Protein AF-A0A2I0U0N2-F1 (afdb_monomer)

Solvent-accessible surface area (backbone atoms only — not comparable to full-atom values): 15996 Å² total; per-residue (Å²): 125,74,79,79,78,62,56,61,37,61,64,42,66,59,50,50,52,51,39,48,57,58,7,48,55,58,53,52,49,52,54,53,50,51,53,49,54,51,50,48,52,56,53,62,72,67,58,79,75,48,74,48,34,54,51,34,50,45,42,54,70,46,46,43,45,80,74,71,40,73,86,62,28,22,18,49,51,42,36,38,31,36,41,28,33,57,38,11,58,58,25,63,42,22,70,49,47,36,48,39,52,50,48,50,48,52,50,60,64,64,48,42,66,70,31,17,51,67,53,45,61,73,47,41,63,59,51,52,54,50,22,53,51,38,31,62,72,41,39,69,61,48,52,53,54,46,33,73,76,73,44,77,84,80,82,69,92,64,93,61,82,76,81,76,76,61,88,84,72,73,85,72,64,80,77,71,77,72,85,64,94,64,87,44,72,68,54,54,53,52,52,51,45,58,57,53,56,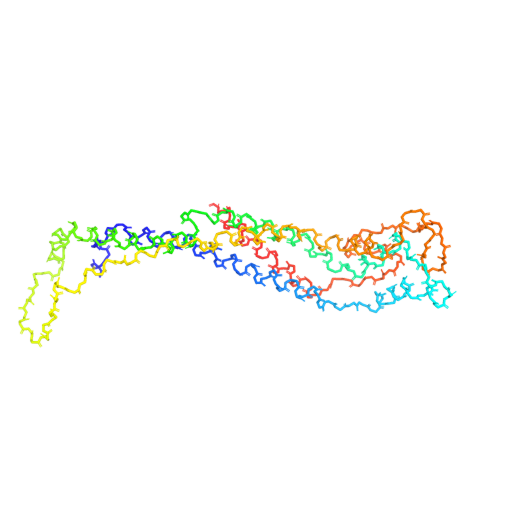76,53,40,56,43,54,67,39,46,42,58,51,47,27,73,75,70,53,26,39,62,90,87,44,71,12,29,59,72,86,52,79,33,75,68,60,83,70,82,65,51,59,71,19,56,82,37,29,79,73,39,91,62,20,78,67,79,78,79,50,68,70,57,52,50,50,46,51,52,40,51,52,50,39,51,57,48,48,47,70,78,56,67,133

Sequence (281 aa):
MARRDIKPFGNVPKKAIGQMGRSLLPSRTFLQALNLGIEVINTTDHLHFSKDCSRALLRMQYCPHCQGLTLSKPCMGYCLNVIRGCLANMAEVDLHWRGYIQSMEELSSAMSGTYDIEHVLLNFHALVNEALLQARINGPELSQQVNKVCGPPVRKPTQSPGCSFDQNKDNQGLKIFSRDSEETLTSRRKEFISHLRLYRAFYGGLADQLCGNELAAADGLPCWNGEDVVRSYTHRVVGSGIKAQSANPEVKVKGTDPVISQIIDKLKHVIQRLGVMLFPP

pLDDT: mean 87.87, std 14.46, range [40.44, 98.31]

Nearest PDB structures (foldseek):
  4bwe-assembly2_B  TM=8.991E-01  e=4.875E-13  Homo sapiens
  4ad7-assembly2_B  TM=8.638E-01  e=1.166E-12  Homo sapiens
  4acr-assembly2_B  TM=8.523E-01  e=2.430E-12  Homo sapiens
  4ywt-assembly4_D  TM=8.780E-01  e=6.370E-12  Homo sapiens
  4ad7-assembly4_D  TM=8.541E-01  e=5.302E-12  Homo sapiens

Secondary structure (DSSP, 8-state):
-GGGT--TTTTHHHHHHHHHHHHHHHHHHHHHHHHHHHHHHHHHHTPPPPHHHHHHHHHHHTHHHHTT-TTPPBPHHHHHHHHHHHTHHHHTHHHHHHHHHHHHHHHHHHS-GGG-HHHHHHTHHHHHHHHHHHHHHHHHHHHHHHHHHH-S-------PPP----TTS-----------S---HHHHHHHHHHHHHHTTTHHHHHHHHHIIIIISPPTTS-EE-SSSEESS--SPPP-SSHHHHTT-SS----S--HHHHHHHHHHHHHHHHHHHHHS--

Structure (mmCIF, N/CA/C/O backbone):
data_AF-A0A2I0U0N2-F1
#
_entry.id   AF-A0A2I0U0N2-F1
#
loop_
_atom_site.group_PDB
_atom_site.id
_atom_site.type_symbol
_atom_site.label_atom_id
_atom_site.label_alt_id
_atom_site.label_comp_id
_atom_site.label_asym_id
_atom_site.label_entity_id
_atom_site.label_seq_id
_atom_site.pdbx_PDB_ins_code
_atom_site.Cartn_x
_atom_site.Cartn_y
_atom_site.Cartn_z
_atom_site.occupancy
_atom_site.B_iso_or_equiv
_atom_site.auth_seq_id
_atom_site.auth_comp_id
_atom_site.auth_asym_id
_atom_site.auth_atom_id
_atom_site.pdbx_PDB_model_num
ATOM 1 N N . MET A 1 1 ? -40.495 -10.742 32.396 1.00 44.47 1 MET A N 1
ATOM 2 C CA . MET A 1 1 ? -40.555 -9.284 32.130 1.00 44.47 1 MET A CA 1
ATOM 3 C C . MET A 1 1 ? -39.931 -8.425 33.242 1.00 44.47 1 MET A C 1
ATOM 5 O O . MET A 1 1 ? -39.260 -7.469 32.895 1.00 44.47 1 MET A O 1
ATOM 9 N N . ALA A 1 2 ? -40.005 -8.801 34.528 1.00 51.69 2 ALA A N 1
ATOM 10 C CA . ALA A 1 2 ? -39.485 -8.030 35.679 1.00 51.69 2 ALA A CA 1
ATOM 11 C C . ALA A 1 2 ? -37.989 -7.618 35.679 1.00 51.69 2 ALA A C 1
ATOM 13 O O . ALA A 1 2 ? -37.612 -6.636 36.310 1.00 51.69 2 ALA A O 1
ATOM 14 N N . ARG A 1 3 ? -37.109 -8.350 34.979 1.00 54.12 3 ARG A N 1
ATOM 15 C CA . ARG A 1 3 ? -35.648 -8.122 35.015 1.00 54.12 3 ARG A CA 1
ATOM 16 C C . ARG A 1 3 ? -35.199 -6.809 34.349 1.00 54.12 3 ARG A C 1
ATOM 18 O O . ARG A 1 3 ? -34.039 -6.447 34.488 1.00 54.12 3 ARG A O 1
ATOM 25 N N . ARG A 1 4 ? -36.074 -6.138 33.584 1.00 58.09 4 ARG A N 1
ATOM 26 C CA . ARG A 1 4 ? -35.742 -4.895 32.862 1.00 58.09 4 ARG A CA 1
ATOM 27 C C . ARG A 1 4 ? -35.894 -3.627 33.712 1.00 58.09 4 ARG A C 1
ATOM 29 O O . ARG A 1 4 ? -35.211 -2.650 33.408 1.00 58.09 4 ARG A O 1
ATOM 36 N N . ASP A 1 5 ? -36.707 -3.658 34.767 1.00 71.50 5 ASP A N 1
ATOM 37 C CA . ASP A 1 5 ? -37.027 -2.454 35.551 1.00 71.50 5 ASP A CA 1
ATOM 38 C C . ASP A 1 5 ? -36.158 -2.302 36.804 1.00 71.50 5 ASP A C 1
ATOM 40 O O . ASP A 1 5 ? -35.853 -1.185 37.218 1.00 71.50 5 ASP A O 1
ATOM 44 N N . ILE A 1 6 ? -35.675 -3.413 37.364 1.00 82.06 6 ILE A N 1
ATOM 45 C CA . ILE A 1 6 ? -34.767 -3.400 38.513 1.00 82.06 6 ILE A CA 1
ATOM 46 C C . ILE A 1 6 ? -33.333 -3.219 38.004 1.00 82.06 6 ILE A C 1
ATOM 48 O O . ILE A 1 6 ? -32.854 -4.009 37.187 1.00 82.06 6 ILE A O 1
ATOM 52 N N . LYS A 1 7 ? -32.628 -2.194 38.500 1.00 86.75 7 LYS A N 1
ATOM 53 C CA . LYS A 1 7 ? -31.240 -1.871 38.118 1.00 86.75 7 LYS A CA 1
ATOM 54 C C . LYS A 1 7 ? -30.293 -1.994 39.318 1.00 86.75 7 LYS A C 1
ATOM 56 O O . LYS A 1 7 ? -29.898 -0.971 39.876 1.00 86.75 7 LYS A O 1
ATOM 61 N N . PRO A 1 8 ? -29.877 -3.218 39.701 1.00 88.62 8 PRO A N 1
ATOM 62 C CA . PRO A 1 8 ? -29.060 -3.428 40.896 1.00 88.62 8 PRO A CA 1
ATOM 63 C C . PRO A 1 8 ? -27.744 -2.651 40.875 1.00 88.62 8 PRO A C 1
ATOM 65 O O . PRO A 1 8 ? -27.322 -2.096 41.877 1.00 88.62 8 PRO A O 1
ATOM 68 N N . PHE A 1 9 ? -27.131 -2.561 39.698 1.00 92.50 9 PHE A N 1
ATOM 69 C CA . PHE A 1 9 ? -25.836 -1.916 39.481 1.00 92.50 9 PHE A CA 1
ATOM 70 C C . PHE A 1 9 ? -25.969 -0.497 38.903 1.00 92.50 9 PHE A C 1
ATOM 72 O O . PHE A 1 9 ? -25.036 0.024 38.290 1.00 92.50 9 PHE A O 1
ATOM 79 N N . GLY A 1 10 ? -27.159 0.106 39.002 1.00 89.50 10 GLY A N 1
ATOM 80 C CA . GLY A 1 10 ? -27.447 1.415 38.422 1.00 89.50 10 GLY A CA 1
ATOM 81 C C . GLY A 1 10 ? -27.171 1.471 36.912 1.00 89.50 10 GLY A C 1
ATOM 82 O O . GLY A 1 10 ? -27.572 0.589 36.147 1.00 89.50 10 GLY A O 1
ATOM 83 N N . ASN A 1 11 ? -26.476 2.524 36.473 1.00 90.94 11 ASN A N 1
ATOM 84 C CA . ASN A 1 11 ? -26.122 2.747 35.064 1.00 90.94 11 ASN A CA 1
ATOM 85 C C . ASN A 1 11 ? -24.774 2.126 34.654 1.00 90.94 11 ASN A C 1
ATOM 87 O O . ASN A 1 11 ? -24.388 2.227 33.486 1.00 90.94 11 ASN A O 1
ATOM 91 N N . VAL A 1 12 ? -24.066 1.468 35.575 1.00 92.62 12 VAL A N 1
ATOM 92 C CA . VAL A 1 12 ? -22.713 0.948 35.331 1.00 92.62 12 VAL A CA 1
ATOM 93 C C . VAL A 1 12 ? -22.665 -0.070 34.185 1.00 92.62 12 VAL A C 1
ATOM 95 O O . VAL A 1 12 ? -21.826 0.106 33.300 1.00 92.62 12 VAL A O 1
ATOM 98 N N . PRO A 1 13 ? -23.591 -1.051 34.075 1.00 91.94 13 PRO A N 1
ATOM 99 C CA . PRO A 1 13 ? -23.591 -1.980 32.943 1.00 91.94 13 PRO A CA 1
ATOM 100 C C . PRO A 1 13 ? -23.750 -1.274 31.589 1.00 91.94 13 PRO A C 1
ATOM 102 O O . PRO A 1 13 ? -23.099 -1.646 30.616 1.00 91.94 13 PRO A O 1
ATOM 105 N N . LYS A 1 14 ? -24.567 -0.211 31.522 1.00 92.00 14 LYS A N 1
ATOM 106 C CA . LYS A 1 14 ? -24.734 0.585 30.295 1.00 92.00 14 LYS A CA 1
ATOM 107 C C . LYS A 1 14 ? -23.452 1.334 29.933 1.00 92.00 14 LYS A C 1
ATOM 109 O O . LYS A 1 14 ? -23.087 1.371 28.761 1.00 92.00 14 LYS A O 1
ATOM 114 N N . LYS A 1 15 ? -22.761 1.905 30.927 1.00 90.94 15 LYS A N 1
ATOM 115 C CA . LYS A 1 15 ? -21.469 2.580 30.733 1.00 90.94 15 LYS A CA 1
ATOM 116 C C . LYS A 1 15 ? -20.403 1.600 30.240 1.00 90.94 15 LYS A C 1
ATOM 118 O O . LYS A 1 15 ? -19.719 1.915 29.272 1.00 90.94 15 LYS A O 1
ATOM 123 N N . ALA A 1 16 ? -20.325 0.411 30.840 1.00 91.00 16 ALA A N 1
ATOM 124 C CA . ALA A 1 16 ? -19.388 -0.639 30.446 1.00 91.00 16 ALA A CA 1
ATOM 125 C C . ALA A 1 16 ? -19.613 -1.091 28.996 1.00 91.00 16 ALA A C 1
ATOM 127 O O . ALA A 1 16 ? -18.684 -1.057 28.192 1.00 91.00 16 ALA A O 1
ATOM 128 N N . ILE A 1 17 ? -20.858 -1.420 28.630 1.00 90.81 17 ILE A N 1
ATOM 129 C CA . ILE A 1 17 ? -21.217 -1.794 27.252 1.00 90.81 17 ILE A CA 1
ATOM 130 C C . ILE A 1 17 ? -20.903 -0.651 26.276 1.00 90.81 17 ILE A C 1
ATOM 132 O O . ILE A 1 17 ? -20.371 -0.897 25.197 1.00 90.81 17 ILE A O 1
ATOM 136 N N . GLY A 1 18 ? -21.193 0.598 26.653 1.00 90.31 18 GLY A N 1
ATOM 137 C CA . GLY A 1 18 ? -20.914 1.770 25.825 1.00 90.31 18 GLY A CA 1
ATOM 138 C C . GLY A 1 18 ? -19.420 1.996 25.582 1.00 90.31 18 GLY A C 1
ATOM 139 O O . GLY A 1 18 ? -19.018 2.183 24.439 1.00 90.31 18 GLY A O 1
ATOM 140 N N . GLN A 1 19 ? -18.596 1.956 26.632 1.00 89.38 19 GLN A N 1
ATOM 141 C CA . GLN A 1 19 ? -17.144 2.138 26.519 1.00 89.38 19 GLN A CA 1
ATOM 142 C C . GLN A 1 19 ? -16.498 0.994 25.730 1.00 89.38 19 GLN A C 1
ATOM 144 O O . GLN A 1 19 ? -15.746 1.240 24.793 1.00 89.38 19 GLN A O 1
ATOM 149 N N . MET A 1 20 ? -16.856 -0.250 26.049 1.00 88.94 20 MET A N 1
ATOM 150 C C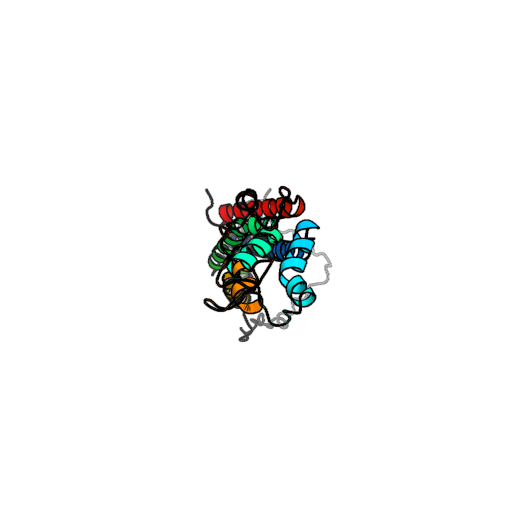A . MET A 1 20 ? -16.293 -1.433 25.402 1.00 88.94 20 MET A CA 1
ATOM 151 C C . MET A 1 20 ? -16.742 -1.562 23.941 1.00 88.94 20 MET A C 1
ATOM 153 O O . MET A 1 20 ? -15.935 -1.865 23.070 1.00 88.94 20 MET A O 1
ATOM 157 N N . GLY A 1 21 ? -18.008 -1.261 23.636 1.00 88.50 21 GLY A N 1
ATOM 158 C CA . GLY A 1 21 ? -18.511 -1.257 22.260 1.00 88.50 21 GLY A CA 1
ATOM 159 C C . GLY A 1 21 ? -17.823 -0.207 21.382 1.00 88.50 21 GLY A C 1
ATOM 160 O O . GLY A 1 21 ? -17.501 -0.490 20.228 1.00 88.50 21 GLY A O 1
ATOM 161 N N . ARG A 1 22 ? -17.548 0.981 21.939 1.00 88.38 22 ARG A N 1
ATOM 162 C CA . ARG A 1 22 ? -16.869 2.071 21.223 1.00 88.38 22 ARG A CA 1
ATOM 163 C C . ARG A 1 22 ? -15.374 1.825 21.014 1.00 88.38 22 ARG A C 1
ATOM 165 O O . ARG A 1 22 ? -14.846 2.335 20.035 1.00 88.38 22 ARG A O 1
ATOM 172 N N . SER A 1 23 ? -14.704 1.054 21.873 1.00 91.44 23 SER A N 1
ATOM 173 C CA . SER A 1 23 ? -13.272 0.746 21.723 1.00 91.44 23 SER A CA 1
ATOM 174 C C . SER A 1 23 ? -12.996 -0.533 20.920 1.00 91.44 23 SER A C 1
ATOM 176 O O . SER A 1 23 ? -12.042 -0.588 20.139 1.00 91.44 23 SER A O 1
ATOM 178 N N . LEU A 1 24 ? -13.841 -1.564 21.050 1.00 91.12 24 LEU A N 1
ATOM 179 C CA . LEU A 1 24 ? -13.635 -2.857 20.386 1.00 91.12 24 LEU A CA 1
ATOM 180 C C . LEU A 1 24 ? -13.768 -2.784 18.864 1.00 91.12 24 LEU A C 1
ATOM 182 O O . LEU A 1 24 ? -12.989 -3.422 18.155 1.00 91.12 24 LEU A O 1
ATOM 186 N N . LEU A 1 25 ? -14.753 -2.044 18.348 1.00 90.12 25 LEU A N 1
ATOM 187 C CA . LEU A 1 25 ? -15.012 -1.999 16.908 1.00 90.12 25 LEU A CA 1
ATOM 188 C C . LEU A 1 25 ? -13.863 -1.327 16.122 1.00 90.12 25 LEU A C 1
ATOM 190 O O . LEU A 1 25 ? -13.382 -1.955 15.171 1.00 90.12 25 LEU A O 1
ATOM 194 N N . PRO A 1 26 ? -13.364 -0.135 16.516 1.00 91.25 26 PRO A N 1
ATOM 195 C CA . PRO A 1 26 ? -12.148 0.449 15.946 1.00 91.25 26 PRO A CA 1
ATOM 196 C C . PRO A 1 26 ? -10.945 -0.488 16.044 1.00 91.25 26 PRO A C 1
ATOM 198 O O . PRO A 1 26 ? -10.286 -0.736 15.040 1.00 91.25 26 PRO A O 1
ATOM 201 N N . SER A 1 27 ? -10.719 -1.099 17.212 1.00 92.81 27 SER A N 1
ATOM 202 C CA . SER A 1 27 ? -9.575 -1.995 17.436 1.00 92.81 27 SER A CA 1
ATOM 203 C C . SER A 1 27 ? -9.603 -3.223 16.527 1.00 92.81 27 SER A C 1
ATOM 205 O O . SER A 1 27 ? -8.604 -3.563 15.895 1.00 92.81 27 SER A O 1
ATOM 207 N N . ARG A 1 28 ? -10.767 -3.874 16.396 1.00 93.12 28 ARG A N 1
ATOM 208 C CA . ARG A 1 28 ? -10.951 -5.003 15.474 1.00 93.12 28 ARG A CA 1
ATOM 209 C C . ARG A 1 28 ? -10.716 -4.578 14.028 1.00 93.12 28 ARG A C 1
ATOM 211 O O . ARG A 1 28 ? -10.091 -5.316 13.272 1.00 93.12 28 ARG A O 1
ATOM 218 N N . THR A 1 29 ? -11.237 -3.420 13.639 1.00 93.38 29 THR A N 1
ATOM 219 C CA . THR A 1 29 ? -11.125 -2.924 12.262 1.00 93.38 29 THR A CA 1
ATOM 220 C C . THR A 1 29 ? -9.686 -2.549 11.930 1.00 93.38 29 THR A C 1
ATOM 222 O O . THR A 1 29 ? -9.216 -2.899 10.854 1.00 93.38 29 THR A O 1
ATOM 225 N N . PHE A 1 30 ? -8.960 -1.951 12.876 1.00 94.69 30 PHE A N 1
ATOM 226 C CA . PHE A 1 30 ? -7.532 -1.672 12.762 1.00 94.69 30 PHE A CA 1
ATOM 227 C C . PHE A 1 30 ? -6.724 -2.952 12.505 1.00 94.69 30 PHE A C 1
ATOM 229 O O . PHE A 1 30 ? -5.961 -3.013 11.547 1.00 94.69 30 PHE A O 1
ATOM 236 N N . LEU A 1 31 ? -6.947 -4.016 13.287 1.00 95.06 31 LEU A N 1
ATOM 237 C CA . LEU A 1 31 ? -6.270 -5.305 13.079 1.00 95.06 31 LEU A CA 1
ATOM 238 C C . LEU A 1 31 ? -6.627 -5.951 11.731 1.00 95.06 31 LEU A C 1
ATOM 240 O O . LEU A 1 31 ? -5.762 -6.497 11.051 1.00 95.06 31 LEU A O 1
ATOM 244 N N . GLN A 1 32 ? -7.897 -5.884 11.320 1.00 95.81 32 GLN A N 1
ATOM 245 C CA . GLN A 1 32 ? -8.325 -6.380 10.006 1.00 95.81 32 GLN A CA 1
ATOM 246 C C . GLN A 1 32 ? -7.655 -5.612 8.862 1.00 95.81 32 GLN A C 1
ATOM 248 O O . GLN A 1 32 ? -7.238 -6.218 7.878 1.00 95.81 32 GLN A O 1
ATOM 253 N N . ALA A 1 33 ? -7.534 -4.294 9.006 1.00 96.94 33 ALA A N 1
ATOM 254 C CA . ALA A 1 33 ? -6.864 -3.436 8.046 1.00 96.94 33 ALA A CA 1
ATOM 255 C C . ALA A 1 33 ? -5.356 -3.743 7.980 1.00 96.94 33 ALA A C 1
ATOM 257 O O . ALA A 1 33 ? -4.836 -3.893 6.879 1.00 96.94 33 ALA A O 1
ATOM 258 N N . LEU A 1 34 ? -4.684 -3.976 9.117 1.00 96.69 34 LEU A N 1
ATOM 259 C CA . LEU A 1 34 ? -3.285 -4.431 9.140 1.00 96.69 34 LEU A CA 1
ATOM 260 C C . LEU A 1 34 ? -3.073 -5.742 8.377 1.00 96.69 34 LEU A C 1
ATOM 262 O O . LEU A 1 34 ? -2.140 -5.840 7.583 1.00 96.69 34 LEU A O 1
ATOM 266 N N . ASN A 1 35 ? -3.951 -6.729 8.577 1.00 97.38 35 ASN A N 1
ATOM 267 C CA . ASN A 1 35 ? -3.876 -7.997 7.847 1.00 97.38 35 ASN A CA 1
ATOM 268 C C . ASN A 1 35 ? -4.037 -7.802 6.335 1.00 97.38 35 ASN A C 1
ATOM 270 O O . ASN A 1 35 ? -3.351 -8.467 5.561 1.00 97.38 35 ASN A O 1
ATOM 274 N N . LEU A 1 36 ? -4.892 -6.866 5.905 1.00 97.56 36 LEU A N 1
ATOM 275 C CA . LEU A 1 36 ? -4.970 -6.494 4.493 1.00 97.56 36 LEU A CA 1
ATOM 276 C C . LEU A 1 36 ? -3.663 -5.849 4.011 1.00 97.56 36 LEU A C 1
ATOM 278 O O . LEU A 1 36 ? -3.224 -6.148 2.908 1.00 97.56 36 LEU A O 1
ATOM 282 N N . GLY A 1 37 ? -3.017 -5.009 4.822 1.00 97.19 37 GLY A N 1
ATOM 283 C CA . GLY A 1 37 ? -1.703 -4.451 4.493 1.00 97.19 37 GLY A CA 1
ATOM 284 C C . GLY A 1 37 ? -0.658 -5.534 4.197 1.00 97.19 37 GLY A C 1
ATOM 285 O O . GLY A 1 37 ? 0.059 -5.432 3.204 1.00 97.19 37 GLY A O 1
ATOM 286 N N . ILE A 1 38 ? -0.634 -6.601 5.002 1.00 96.94 38 ILE A N 1
ATOM 287 C CA . ILE A 1 38 ? 0.220 -7.779 4.774 1.00 96.94 38 ILE A CA 1
ATOM 288 C C . ILE A 1 38 ? -0.152 -8.471 3.459 1.00 96.94 38 ILE A C 1
ATOM 290 O O . ILE A 1 38 ? 0.727 -8.804 2.667 1.00 96.94 38 ILE A O 1
ATOM 294 N N . GLU A 1 39 ? -1.449 -8.670 3.206 1.00 96.56 39 GLU A N 1
ATOM 295 C CA . GLU A 1 39 ? -1.924 -9.288 1.967 1.00 96.56 39 GLU A CA 1
ATOM 296 C C . GLU A 1 39 ? -1.485 -8.491 0.730 1.00 96.56 39 GLU A C 1
ATOM 298 O O . GLU A 1 39 ? -0.993 -9.085 -0.228 1.00 96.56 39 GLU A O 1
ATOM 303 N N . VAL A 1 40 ? -1.615 -7.160 0.757 1.00 96.88 40 VAL A N 1
ATOM 304 C CA . VAL A 1 40 ? -1.183 -6.283 -0.340 1.00 96.88 40 VAL A CA 1
ATOM 305 C C . VAL A 1 40 ? 0.308 -6.456 -0.599 1.00 96.88 40 VAL A C 1
ATOM 307 O O . VAL A 1 40 ? 0.671 -6.752 -1.733 1.00 96.88 40 VAL A O 1
ATOM 310 N N . ILE A 1 41 ? 1.146 -6.347 0.439 1.00 96.00 41 ILE A N 1
ATOM 311 C CA . ILE A 1 41 ? 2.606 -6.475 0.312 1.00 96.00 41 ILE A CA 1
ATOM 312 C C . ILE A 1 41 ? 2.973 -7.841 -0.272 1.00 96.00 41 ILE A C 1
ATOM 314 O O . ILE A 1 41 ? 3.638 -7.898 -1.305 1.00 96.00 41 ILE A O 1
ATOM 318 N N . ASN A 1 42 ? 2.474 -8.930 0.320 1.00 95.44 42 ASN A N 1
ATOM 319 C CA . ASN A 1 42 ? 2.769 -10.289 -0.140 1.00 95.44 42 ASN A CA 1
ATOM 320 C C . ASN A 1 42 ? 2.322 -10.512 -1.586 1.00 95.44 42 ASN A C 1
ATOM 322 O O . ASN A 1 42 ? 3.043 -11.124 -2.371 1.00 95.44 42 ASN A O 1
ATOM 326 N N . THR A 1 43 ? 1.150 -9.996 -1.954 1.00 94.06 43 THR A N 1
ATOM 327 C CA . THR A 1 43 ? 0.634 -10.125 -3.318 1.00 94.06 43 THR A CA 1
ATOM 328 C C . THR A 1 43 ? 1.502 -9.360 -4.309 1.00 94.06 43 THR A C 1
ATOM 330 O O . THR A 1 43 ? 1.823 -9.891 -5.369 1.00 94.06 43 THR A O 1
ATOM 333 N N . THR A 1 44 ? 1.904 -8.130 -3.970 1.00 93.75 44 THR A N 1
ATOM 334 C CA . THR A 1 44 ? 2.757 -7.307 -4.836 1.00 93.75 44 THR A CA 1
ATOM 335 C C . THR A 1 44 ? 4.182 -7.847 -4.959 1.00 93.75 44 THR A C 1
ATOM 337 O O . THR A 1 44 ? 4.771 -7.734 -6.029 1.00 93.75 44 THR A O 1
ATOM 340 N N . ASP A 1 45 ? 4.708 -8.469 -3.905 1.00 92.50 45 ASP A N 1
ATOM 341 C CA . ASP A 1 45 ? 6.042 -9.080 -3.872 1.00 92.50 45 ASP A CA 1
ATOM 342 C C . ASP A 1 45 ? 6.138 -10.315 -4.788 1.00 92.50 45 ASP A C 1
ATOM 344 O O . ASP A 1 45 ? 7.151 -10.548 -5.440 1.00 92.50 45 ASP A O 1
ATOM 348 N N . HIS A 1 46 ? 5.037 -11.061 -4.931 1.00 88.94 46 HIS A N 1
ATOM 349 C CA . HIS A 1 46 ? 4.968 -12.276 -5.754 1.00 88.94 46 HIS A CA 1
ATOM 350 C C . HIS A 1 46 ? 4.390 -12.029 -7.162 1.00 88.94 46 HIS A C 1
ATOM 352 O O . HIS A 1 46 ? 3.935 -12.963 -7.837 1.00 88.94 46 HIS A O 1
ATOM 358 N N . LEU A 1 47 ? 4.382 -10.776 -7.631 1.00 85.38 47 LEU A N 1
ATOM 359 C CA . LEU A 1 47 ? 3.925 -10.465 -8.984 1.00 85.38 47 LEU A CA 1
ATOM 360 C C . LEU A 1 47 ? 4.878 -11.028 -10.034 1.00 85.38 47 LEU A C 1
ATOM 362 O O . LEU A 1 47 ? 6.094 -10.861 -9.983 1.00 85.38 47 LEU A O 1
ATOM 366 N N . HIS A 1 48 ? 4.293 -11.666 -11.042 1.00 86.69 48 HIS A N 1
ATOM 367 C CA . HIS A 1 48 ? 5.054 -12.253 -12.131 1.00 86.69 48 HIS A CA 1
ATOM 368 C C . HIS A 1 48 ? 5.346 -11.196 -13.195 1.00 86.69 48 HIS A C 1
ATOM 370 O O . HIS A 1 48 ? 4.437 -10.582 -13.758 1.00 86.69 48 HIS A O 1
ATOM 376 N N . PHE A 1 49 ? 6.624 -11.016 -13.520 1.00 89.25 49 PHE A N 1
ATOM 377 C CA . PHE A 1 49 ? 7.020 -10.141 -14.615 1.00 89.25 49 PHE A CA 1
ATOM 378 C C . PHE A 1 49 ? 6.637 -10.738 -15.973 1.00 89.25 49 PHE A C 1
ATOM 380 O O . PHE A 1 49 ? 6.761 -11.940 -16.222 1.00 89.25 49 PHE A O 1
ATOM 387 N N . SER A 1 50 ? 6.178 -9.879 -16.884 1.00 92.88 50 SER A N 1
ATOM 388 C CA . SER A 1 50 ? 5.848 -10.288 -18.248 1.00 92.88 50 SER A CA 1
ATOM 389 C C . SER A 1 50 ? 7.112 -10.635 -19.043 1.00 92.88 50 SER A C 1
ATOM 391 O O . SER A 1 50 ? 8.194 -10.116 -18.776 1.00 92.88 50 SER A O 1
ATOM 393 N N . LYS A 1 51 ? 6.970 -11.443 -20.102 1.00 94.81 51 LYS A N 1
ATOM 394 C CA . LYS A 1 51 ? 8.084 -11.746 -21.020 1.00 94.81 51 LYS A CA 1
ATOM 395 C C . LYS A 1 51 ? 8.703 -10.484 -21.633 1.00 94.81 51 LYS A C 1
ATOM 397 O O . LYS A 1 51 ? 9.909 -10.449 -21.865 1.00 94.81 51 LYS A O 1
ATOM 402 N N . ASP A 1 52 ? 7.886 -9.465 -21.903 1.00 96.00 52 ASP A N 1
ATOM 403 C CA . ASP A 1 52 ? 8.354 -8.185 -22.439 1.00 96.00 52 ASP A CA 1
ATOM 404 C C . ASP A 1 52 ? 9.169 -7.411 -21.393 1.00 96.00 52 ASP A C 1
ATOM 406 O O . ASP A 1 52 ? 10.234 -6.897 -21.727 1.00 96.00 52 ASP A O 1
ATOM 410 N N . CYS A 1 53 ? 8.745 -7.423 -20.124 1.00 96.38 53 CYS A N 1
ATOM 411 C CA . CYS A 1 53 ? 9.537 -6.882 -19.021 1.00 96.38 53 CYS A CA 1
ATOM 412 C C . CYS A 1 53 ? 10.864 -7.639 -18.851 1.00 96.38 53 CYS A C 1
ATOM 414 O O . CYS A 1 53 ? 11.919 -7.011 -18.820 1.00 96.38 53 CYS A O 1
ATOM 416 N N . SER A 1 54 ? 10.850 -8.979 -18.820 1.00 96.44 54 SER A N 1
ATOM 417 C CA . SER A 1 54 ? 12.080 -9.776 -18.695 1.00 96.44 54 SER A CA 1
ATOM 418 C C . SER A 1 54 ? 13.072 -9.482 -19.822 1.00 96.44 54 SER A C 1
ATOM 420 O O . SER A 1 54 ? 14.268 -9.341 -19.572 1.00 96.44 54 SER A O 1
ATOM 422 N N . ARG A 1 55 ? 12.586 -9.339 -21.064 1.00 97.38 55 ARG A N 1
ATOM 423 C CA . ARG A 1 55 ? 13.424 -8.967 -22.213 1.00 97.38 55 ARG A CA 1
ATOM 424 C C . ARG A 1 55 ? 14.011 -7.563 -22.054 1.00 97.38 55 ARG A C 1
ATOM 426 O O . ARG A 1 55 ? 15.192 -7.375 -22.334 1.00 97.38 55 ARG A O 1
ATOM 433 N N . ALA A 1 56 ? 13.208 -6.596 -21.616 1.00 98.06 56 ALA A N 1
ATOM 434 C CA . ALA A 1 56 ? 13.655 -5.220 -21.424 1.00 98.06 56 ALA A CA 1
ATOM 435 C C . ALA A 1 56 ? 14.684 -5.097 -20.290 1.00 98.06 56 ALA A C 1
ATOM 437 O O . ALA A 1 56 ? 15.712 -4.451 -20.474 1.00 98.06 56 ALA A O 1
ATOM 438 N N . LEU A 1 57 ? 14.470 -5.783 -19.162 1.00 97.12 57 LEU A N 1
ATOM 439 C CA . LEU A 1 57 ? 15.431 -5.853 -18.057 1.00 97.12 57 LEU A CA 1
ATOM 440 C C . LEU A 1 57 ? 16.758 -6.475 -18.498 1.00 97.12 57 LEU A C 1
ATOM 442 O O . LEU A 1 57 ? 17.816 -5.916 -18.216 1.00 97.12 57 LEU A O 1
ATOM 446 N N . LEU A 1 58 ? 16.709 -7.585 -19.245 1.00 96.50 58 LEU A N 1
ATOM 447 C CA . LEU A 1 58 ? 17.909 -8.225 -19.788 1.00 96.50 58 LEU A CA 1
ATOM 448 C C . LEU A 1 58 ? 18.673 -7.275 -20.723 1.00 96.50 58 LEU A C 1
ATOM 450 O O . LEU A 1 58 ? 19.893 -7.153 -20.617 1.00 96.50 58 LEU A O 1
ATOM 454 N N . ARG A 1 59 ? 17.958 -6.565 -21.607 1.00 97.75 59 ARG A N 1
ATOM 455 C CA . ARG A 1 59 ? 18.557 -5.580 -22.521 1.00 97.75 59 ARG A CA 1
ATOM 456 C C . ARG A 1 59 ? 19.179 -4.400 -21.780 1.00 97.75 59 ARG A C 1
ATOM 458 O O . ARG A 1 59 ? 20.243 -3.916 -22.161 1.00 97.75 59 ARG A O 1
ATOM 465 N N . MET A 1 60 ? 18.534 -3.954 -20.712 1.00 97.56 60 MET A N 1
ATOM 466 C CA . MET A 1 60 ? 19.006 -2.837 -19.909 1.00 97.56 60 MET A CA 1
ATOM 467 C C . MET A 1 60 ? 20.246 -3.192 -19.084 1.00 97.56 60 MET A C 1
ATOM 469 O O . MET A 1 60 ? 21.175 -2.393 -19.036 1.00 97.56 60 MET A O 1
ATOM 473 N N . GLN A 1 61 ? 20.261 -4.364 -18.441 1.00 95.25 61 GLN A N 1
ATOM 474 C CA . GLN A 1 61 ? 21.316 -4.741 -17.494 1.00 95.25 61 GLN A CA 1
ATOM 475 C C . GLN A 1 61 ? 22.467 -5.519 -18.136 1.00 95.25 61 GLN A C 1
ATOM 477 O O . GLN A 1 61 ? 23.613 -5.301 -17.769 1.00 95.25 61 GLN A O 1
ATOM 482 N N . TYR A 1 62 ? 22.191 -6.420 -19.084 1.00 96.25 62 TYR A N 1
ATOM 483 C CA . TYR A 1 62 ? 23.169 -7.431 -19.506 1.00 96.25 62 TYR A CA 1
ATOM 484 C C . TYR A 1 62 ? 23.639 -7.312 -20.959 1.00 96.25 62 TYR A C 1
ATOM 486 O O . TYR A 1 62 ? 24.760 -7.723 -21.256 1.00 96.25 62 TYR A O 1
ATOM 494 N N . CYS A 1 63 ? 22.869 -6.706 -21.870 1.00 97.12 63 CYS A N 1
ATOM 495 C CA . CYS A 1 63 ? 23.338 -6.502 -23.250 1.00 97.12 63 CYS A CA 1
ATOM 496 C C . CYS A 1 63 ? 24.656 -5.709 -23.390 1.00 97.12 63 CYS A C 1
ATOM 498 O O . CYS A 1 63 ? 25.441 -6.095 -24.259 1.00 97.12 63 CYS A O 1
ATOM 500 N N . PRO A 1 64 ? 24.974 -4.693 -22.555 1.00 96.38 64 PRO A N 1
ATOM 501 C CA . PRO A 1 64 ? 26.284 -4.036 -22.601 1.00 96.38 64 PRO A CA 1
ATOM 502 C C . PRO A 1 64 ? 27.435 -5.025 -22.407 1.00 96.38 64 PRO A C 1
ATOM 504 O O . PRO A 1 64 ? 28.437 -4.979 -23.117 1.00 96.38 64 PRO A O 1
ATOM 507 N N . HIS A 1 65 ? 27.272 -5.985 -21.493 1.00 96.19 65 HIS A N 1
ATOM 508 C CA . HIS A 1 65 ? 28.291 -6.991 -21.205 1.00 96.19 65 HIS A CA 1
ATOM 509 C C . HIS A 1 65 ? 28.564 -7.879 -22.423 1.00 96.19 65 HIS A C 1
ATOM 511 O O . HIS A 1 65 ? 29.718 -8.193 -22.704 1.00 96.19 65 HIS A O 1
ATOM 517 N N . CYS A 1 66 ? 27.525 -8.224 -23.190 1.00 95.94 66 CYS A N 1
ATOM 518 C CA . CYS A 1 66 ? 27.665 -8.978 -24.439 1.00 95.94 66 CYS A CA 1
ATOM 519 C C . CYS A 1 66 ? 28.436 -8.209 -25.526 1.00 95.94 66 CYS A C 1
ATOM 521 O O . CYS A 1 66 ? 28.986 -8.831 -26.429 1.00 95.94 66 CYS A O 1
ATOM 523 N N . GLN A 1 67 ? 28.487 -6.878 -25.436 1.00 95.06 67 GLN A N 1
ATOM 524 C CA . GLN A 1 67 ? 29.251 -6.004 -26.331 1.00 95.06 67 GLN A CA 1
ATOM 525 C C . GLN A 1 67 ? 30.629 -5.613 -25.759 1.00 95.06 67 GLN A C 1
ATOM 527 O O . GLN A 1 67 ? 31.324 -4.783 -26.336 1.00 95.06 67 GLN A O 1
ATOM 532 N N . GLY A 1 68 ? 31.041 -6.188 -24.622 1.00 95.62 68 GLY A N 1
ATOM 533 C CA . GLY A 1 68 ? 32.305 -5.856 -23.952 1.00 95.62 68 GLY A CA 1
ATOM 534 C C . GLY A 1 68 ? 32.259 -4.597 -23.075 1.00 95.62 68 GLY A C 1
ATOM 535 O O . GLY A 1 68 ? 33.282 -4.190 -22.531 1.00 95.62 68 GLY A O 1
ATOM 536 N N . LEU A 1 69 ? 31.082 -3.998 -22.879 1.00 94.75 69 LEU A N 1
ATOM 537 C CA . LEU A 1 69 ? 30.857 -2.775 -22.102 1.00 94.75 69 LEU A CA 1
ATOM 538 C C . LEU A 1 69 ? 30.446 -3.098 -20.653 1.00 94.75 69 LEU A C 1
ATOM 540 O O . LEU A 1 69 ? 29.380 -2.704 -20.186 1.00 94.75 69 LEU A O 1
ATOM 544 N N . THR A 1 70 ? 31.283 -3.838 -19.925 1.00 91.75 70 THR A N 1
ATOM 545 C CA . THR A 1 70 ? 30.930 -4.435 -18.618 1.00 91.75 70 THR A CA 1
ATOM 546 C C . THR A 1 70 ? 30.798 -3.454 -17.449 1.00 91.75 70 THR A C 1
ATOM 548 O O . THR A 1 70 ? 30.262 -3.824 -16.408 1.00 91.75 70 THR A O 1
ATOM 551 N N . LEU A 1 71 ? 31.285 -2.219 -17.599 1.00 90.62 71 LEU A N 1
ATOM 552 C CA . LEU A 1 71 ? 31.198 -1.160 -16.583 1.00 90.62 71 LEU A CA 1
ATOM 553 C C . LEU A 1 71 ? 30.106 -0.124 -16.889 1.00 90.62 71 LEU A C 1
ATOM 555 O O . LEU A 1 71 ? 29.929 0.828 -16.129 1.00 90.62 71 LEU A O 1
ATOM 559 N N . SER A 1 72 ? 29.400 -0.271 -18.013 1.00 93.31 72 SER A N 1
ATOM 560 C CA . SER A 1 72 ? 28.393 0.699 -18.432 1.00 93.31 72 SER A CA 1
ATOM 561 C C . SER A 1 72 ? 27.099 0.510 -17.649 1.00 93.31 72 SER A C 1
ATOM 563 O O . SER A 1 72 ? 26.533 -0.581 -17.621 1.00 93.31 72 SER A O 1
ATOM 565 N N . LYS A 1 73 ? 26.608 1.589 -17.034 1.00 96.19 73 LYS A N 1
ATOM 566 C CA . LYS A 1 73 ? 25.290 1.625 -16.392 1.00 96.19 73 LYS A CA 1
ATOM 567 C C . LYS A 1 73 ? 24.239 2.211 -17.342 1.00 96.19 73 LYS A C 1
ATOM 569 O O . LYS A 1 73 ? 24.577 3.085 -18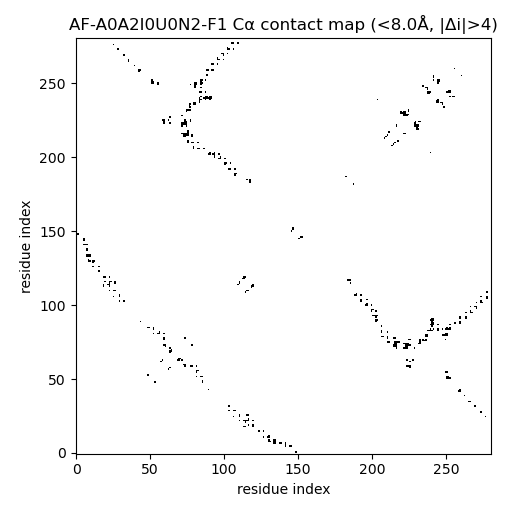.146 1.00 96.19 73 LYS A O 1
ATOM 574 N N . PRO A 1 74 ? 22.963 1.793 -17.252 1.00 97.62 74 PRO A N 1
ATOM 575 C CA . PRO A 1 74 ? 21.889 2.381 -18.039 1.00 97.62 74 PRO A CA 1
ATOM 576 C C . PRO A 1 74 ? 21.703 3.868 -17.732 1.00 97.62 74 PRO A C 1
ATOM 578 O O . PRO A 1 74 ? 21.868 4.322 -16.600 1.00 97.62 74 PRO A O 1
ATOM 581 N N . CYS A 1 75 ? 21.313 4.634 -18.743 1.00 97.62 75 CYS A N 1
ATOM 582 C CA . CYS A 1 75 ? 20.904 6.019 -18.561 1.00 97.62 75 CYS A CA 1
ATOM 583 C C . CYS A 1 75 ? 19.670 6.106 -17.655 1.00 97.62 75 CYS A C 1
ATOM 585 O O . CYS A 1 75 ? 18.784 5.255 -17.737 1.00 97.62 75 CYS A O 1
ATOM 587 N N . MET A 1 76 ? 19.554 7.175 -16.861 1.00 97.38 76 MET A N 1
ATOM 588 C CA . MET A 1 76 ? 18.422 7.374 -15.943 1.00 97.38 76 MET A CA 1
ATOM 589 C C . MET A 1 76 ? 17.064 7.266 -16.649 1.00 97.38 76 MET A C 1
ATOM 591 O O . MET A 1 76 ? 16.210 6.482 -16.244 1.00 97.38 76 MET A O 1
ATOM 595 N N . GLY A 1 77 ? 16.875 7.993 -17.756 1.00 97.06 77 GLY A N 1
ATOM 596 C CA . GLY A 1 77 ? 15.620 7.953 -18.514 1.00 97.06 77 GLY A CA 1
ATOM 597 C C . GLY A 1 77 ? 15.303 6.577 -19.110 1.00 97.06 77 GLY A C 1
A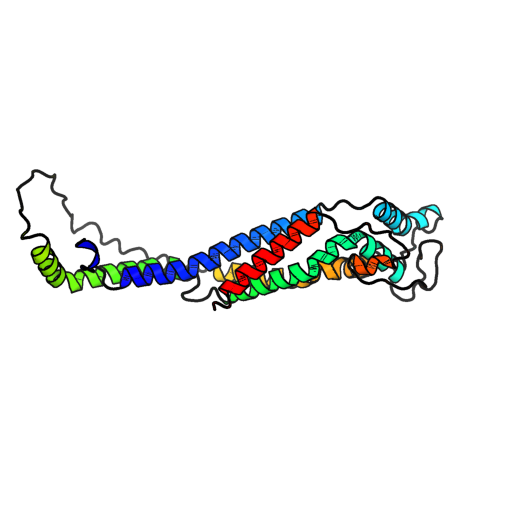TOM 598 O O . GLY A 1 77 ? 14.142 6.170 -19.121 1.00 97.06 77 GLY A O 1
ATOM 599 N N . TYR A 1 78 ? 16.335 5.838 -19.529 1.00 98.06 78 TYR A N 1
ATOM 600 C CA . TYR A 1 78 ? 16.184 4.473 -20.031 1.00 98.06 78 TYR A CA 1
ATOM 601 C C . TYR A 1 78 ? 15.759 3.521 -18.908 1.00 98.06 78 TYR A C 1
ATOM 603 O O . TYR A 1 78 ? 14.767 2.805 -19.046 1.00 98.06 78 TYR A O 1
ATOM 611 N N . CYS A 1 79 ? 16.445 3.593 -17.763 1.00 98.31 79 CYS A N 1
ATOM 612 C CA . CYS A 1 79 ? 16.102 2.826 -16.571 1.00 98.31 79 CYS A CA 1
ATOM 613 C C . CYS A 1 79 ? 14.657 3.075 -16.140 1.00 98.31 79 CYS A C 1
ATOM 615 O O . CYS A 1 79 ? 13.892 2.129 -15.962 1.00 98.31 79 CYS A O 1
ATOM 617 N N . LEU A 1 80 ? 14.250 4.342 -16.045 1.00 98.06 80 LEU A N 1
ATOM 618 C CA . LEU A 1 80 ? 12.894 4.701 -15.642 1.00 98.06 80 LEU A CA 1
ATOM 619 C C . LEU A 1 80 ? 11.842 4.144 -16.604 1.00 98.06 80 LEU A C 1
ATOM 621 O O . LEU A 1 80 ? 10.842 3.602 -16.140 1.00 98.06 80 LEU A O 1
ATOM 625 N N . ASN A 1 81 ? 12.060 4.220 -17.919 1.00 98.25 81 ASN A N 1
ATOM 626 C CA . ASN A 1 81 ? 11.121 3.654 -18.890 1.00 98.25 81 ASN A CA 1
ATOM 627 C C . ASN A 1 81 ? 11.011 2.127 -18.764 1.00 98.25 81 ASN A C 1
ATOM 629 O O . ASN A 1 81 ? 9.899 1.593 -18.787 1.00 98.25 81 ASN A O 1
ATOM 633 N N . VAL A 1 82 ? 12.126 1.420 -18.563 1.00 98.19 82 VAL A N 1
ATOM 634 C CA . VAL A 1 82 ? 12.113 -0.037 -18.362 1.00 98.19 82 VAL A CA 1
ATOM 635 C C . VAL A 1 82 ? 11.412 -0.408 -17.052 1.00 98.19 82 VAL A C 1
ATOM 637 O O . VAL A 1 82 ? 10.455 -1.185 -17.060 1.00 98.19 82 VAL A O 1
ATOM 640 N N . ILE A 1 83 ? 11.834 0.175 -15.928 1.00 97.62 83 ILE A N 1
ATOM 641 C CA . ILE A 1 83 ? 11.321 -0.188 -14.602 1.00 97.62 83 ILE A CA 1
ATOM 642 C C . ILE A 1 83 ? 9.854 0.234 -14.426 1.00 97.62 83 ILE A C 1
ATOM 644 O O . ILE A 1 83 ? 9.056 -0.564 -13.937 1.00 97.62 83 ILE A O 1
ATOM 648 N N . ARG A 1 84 ? 9.439 1.425 -14.888 1.00 97.69 84 ARG A N 1
ATOM 649 C CA . ARG A 1 84 ? 8.017 1.840 -14.845 1.00 97.69 8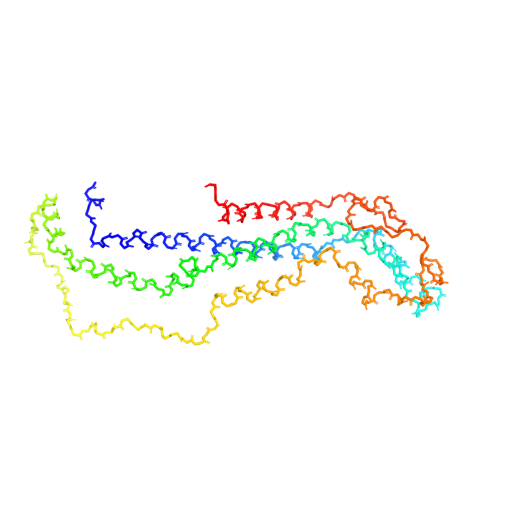4 ARG A CA 1
ATOM 650 C C . ARG A 1 84 ? 7.131 0.980 -15.741 1.00 97.69 84 ARG A C 1
ATOM 652 O O . ARG A 1 84 ? 5.990 0.712 -15.373 1.00 97.69 84 ARG A O 1
ATOM 659 N N . GLY A 1 85 ? 7.652 0.509 -16.874 1.00 96.81 85 GLY A N 1
ATOM 660 C CA . GLY A 1 85 ? 6.964 -0.463 -17.721 1.00 96.81 85 GLY A CA 1
ATOM 661 C C . GLY A 1 85 ? 6.765 -1.806 -17.017 1.00 96.81 85 GLY A C 1
ATOM 662 O O . GLY A 1 85 ? 5.665 -2.356 -17.013 1.00 96.81 85 GLY A O 1
ATOM 663 N N . CYS A 1 86 ? 7.808 -2.310 -16.358 1.00 96.38 86 CYS A N 1
ATOM 664 C CA . CYS A 1 86 ? 7.754 -3.545 -15.577 1.00 96.38 86 CYS A CA 1
ATOM 665 C C . CYS A 1 86 ? 6.812 -3.461 -14.365 1.00 96.38 86 CYS A C 1
ATOM 667 O O . CYS A 1 86 ? 6.068 -4.403 -14.097 1.00 96.38 86 CYS A O 1
ATOM 669 N N . LEU A 1 87 ? 6.813 -2.329 -13.657 1.00 95.88 87 LEU A N 1
ATOM 670 C CA . LEU A 1 87 ? 6.027 -2.099 -12.440 1.00 95.88 87 LEU A CA 1
ATOM 671 C C . LEU A 1 87 ? 4.669 -1.434 -12.707 1.00 95.88 87 LEU A C 1
ATOM 673 O O . LEU A 1 87 ? 4.009 -0.981 -11.776 1.00 95.88 87 LEU A O 1
ATOM 677 N N . ALA A 1 88 ? 4.223 -1.374 -13.963 1.00 95.25 88 ALA A N 1
ATOM 678 C CA . ALA A 1 88 ? 3.035 -0.620 -14.354 1.00 95.25 88 ALA A CA 1
ATOM 679 C C . ALA A 1 88 ? 1.768 -1.034 -13.594 1.00 95.25 88 ALA A C 1
ATOM 681 O O . ALA A 1 88 ? 1.031 -0.170 -13.132 1.00 95.25 88 ALA A O 1
ATOM 682 N N . ASN A 1 89 ? 1.547 -2.343 -13.431 1.00 93.50 89 ASN A N 1
ATOM 683 C CA . ASN A 1 89 ? 0.426 -2.866 -12.648 1.00 93.50 89 ASN A CA 1
ATOM 684 C C . ASN A 1 89 ? 0.576 -2.533 -11.158 1.00 93.50 89 ASN A C 1
ATOM 686 O O . ASN A 1 89 ? -0.373 -2.083 -10.529 1.00 93.50 89 ASN A O 1
ATOM 690 N N . MET A 1 90 ? 1.777 -2.690 -10.599 1.00 93.94 90 MET A N 1
ATOM 691 C CA . MET A 1 90 ? 2.045 -2.376 -9.193 1.00 93.94 90 MET A CA 1
ATOM 692 C C . MET A 1 90 ? 1.816 -0.888 -8.880 1.00 93.94 90 MET A C 1
ATOM 694 O O . MET A 1 90 ? 1.302 -0.551 -7.817 1.00 93.94 90 MET A O 1
ATOM 698 N N . ALA A 1 91 ? 2.123 0.005 -9.822 1.00 95.06 91 ALA A N 1
ATOM 699 C CA . ALA A 1 91 ? 1.909 1.439 -9.664 1.00 95.06 91 ALA A CA 1
ATOM 700 C C . ALA A 1 91 ? 0.424 1.828 -9.502 1.00 95.06 91 ALA A C 1
ATOM 702 O O . ALA A 1 91 ? 0.138 2.844 -8.872 1.00 95.06 91 ALA A O 1
ATOM 703 N N . GLU A 1 92 ? -0.526 1.021 -9.995 1.00 95.19 92 GLU A N 1
ATOM 704 C CA . GLU A 1 92 ? -1.969 1.262 -9.796 1.00 95.19 92 GLU A CA 1
ATOM 705 C C . GLU A 1 92 ? -2.388 1.140 -8.319 1.00 95.19 92 GLU A C 1
ATOM 707 O O . GLU A 1 92 ? -3.395 1.707 -7.891 1.00 95.19 92 GLU A O 1
ATOM 712 N N . VAL A 1 93 ? -1.594 0.432 -7.509 1.00 96.94 93 VAL A N 1
ATOM 713 C CA . VAL A 1 93 ? -1.838 0.258 -6.072 1.00 96.94 93 VAL A CA 1
ATOM 714 C C . VAL A 1 93 ? -1.531 1.543 -5.292 1.00 96.94 93 VAL A C 1
ATOM 716 O O . VAL A 1 93 ? -2.149 1.778 -4.255 1.00 96.94 93 VAL A O 1
ATOM 719 N N . ASP A 1 94 ? -0.629 2.405 -5.783 1.00 97.06 94 ASP A N 1
ATOM 720 C CA . ASP A 1 94 ? -0.076 3.553 -5.040 1.00 97.06 94 ASP A CA 1
ATOM 721 C C . ASP A 1 94 ? -1.154 4.496 -4.492 1.00 97.06 94 ASP A C 1
ATOM 723 O O . ASP A 1 94 ? -1.156 4.814 -3.301 1.00 97.06 94 ASP A O 1
ATOM 727 N N . LEU A 1 95 ? -2.115 4.901 -5.328 1.00 96.88 95 LEU A N 1
ATOM 728 C CA . LEU A 1 95 ? -3.180 5.819 -4.915 1.00 96.88 95 LEU A CA 1
ATOM 729 C C . LEU A 1 95 ? -3.985 5.251 -3.736 1.00 96.88 95 LEU A C 1
ATOM 731 O O . LEU A 1 95 ? -4.258 5.948 -2.755 1.00 96.88 95 LEU A O 1
ATOM 735 N N . HIS A 1 96 ? -4.350 3.973 -3.825 1.00 97.62 96 HIS A N 1
ATOM 736 C CA . HIS A 1 96 ? -5.147 3.295 -2.811 1.00 97.62 96 HIS A CA 1
ATOM 737 C C . HIS A 1 96 ? -4.324 2.974 -1.562 1.00 97.62 96 HIS A C 1
ATOM 739 O O . HIS A 1 96 ? -4.818 3.135 -0.450 1.00 97.62 96 HIS A O 1
ATOM 745 N N . TRP A 1 97 ? -3.051 2.616 -1.719 1.00 98.06 97 TRP A N 1
ATOM 746 C CA . TRP A 1 97 ? -2.117 2.411 -0.615 1.00 98.06 97 TRP A CA 1
ATOM 747 C C . TRP A 1 97 ? -1.913 3.680 0.218 1.00 98.06 97 TRP A C 1
ATOM 749 O O . TRP A 1 97 ? -1.989 3.639 1.449 1.00 98.06 97 TRP A O 1
ATOM 759 N N . ARG A 1 98 ? -1.750 4.836 -0.442 1.00 97.81 98 ARG A N 1
ATOM 760 C CA . ARG A 1 98 ? -1.660 6.142 0.228 1.00 97.81 98 ARG A CA 1
ATOM 761 C C . ARG A 1 98 ? -2.908 6.459 1.041 1.00 97.81 98 ARG A C 1
ATOM 763 O O . ARG A 1 98 ? -2.780 6.987 2.145 1.00 97.81 98 ARG A O 1
ATOM 770 N N . GLY A 1 99 ? -4.087 6.175 0.484 1.00 97.19 99 GLY A N 1
ATOM 771 C CA . GLY A 1 99 ? -5.366 6.345 1.173 1.00 97.19 99 GLY A CA 1
ATOM 772 C C . GLY A 1 99 ? -5.496 5.409 2.373 1.00 97.19 99 GLY A C 1
ATOM 773 O O . GLY A 1 99 ? -5.847 5.851 3.459 1.00 97.19 99 GLY A O 1
ATOM 774 N N . TYR A 1 100 ? -5.121 4.141 2.206 1.00 97.88 100 TYR A N 1
ATOM 775 C CA . TYR A 1 100 ? -5.115 3.142 3.272 1.00 97.88 100 TYR A CA 1
ATOM 776 C C . TYR A 1 100 ? -4.217 3.543 4.450 1.00 97.88 100 TYR A C 1
ATOM 778 O O . TYR A 1 100 ? -4.685 3.548 5.588 1.00 97.88 100 TYR A O 1
ATOM 786 N N . ILE A 1 101 ? -2.964 3.942 4.196 1.00 97.75 101 ILE A N 1
ATOM 787 C CA . ILE A 1 101 ? -2.044 4.380 5.260 1.00 97.75 101 ILE A CA 1
ATOM 788 C C . ILE A 1 101 ? -2.589 5.614 5.982 1.00 97.75 101 ILE A C 1
ATOM 790 O O . ILE A 1 101 ? -2.553 5.663 7.210 1.00 97.75 101 ILE A O 1
ATOM 794 N N . GLN A 1 102 ? -3.144 6.579 5.242 1.00 96.56 102 GLN A N 1
ATOM 795 C CA . GLN A 1 102 ? -3.765 7.767 5.830 1.00 96.56 102 GLN A CA 1
ATOM 796 C C . GLN A 1 102 ? -4.937 7.393 6.752 1.00 96.56 102 GLN A C 1
ATOM 798 O O . GLN A 1 102 ? -4.983 7.837 7.897 1.00 96.56 102 GLN A O 1
ATOM 803 N N . SER A 1 103 ? -5.850 6.529 6.298 1.00 96.31 103 SER A N 1
ATOM 804 C CA . SER A 1 103 ? -6.981 6.075 7.117 1.00 96.31 103 SER A CA 1
ATOM 805 C C . SER A 1 103 ? -6.535 5.282 8.353 1.00 96.31 103 SER A C 1
ATOM 807 O O . SER A 1 103 ? -7.169 5.366 9.405 1.00 96.31 103 SER A O 1
ATOM 809 N N . MET A 1 104 ? -5.437 4.528 8.256 1.00 96.12 104 MET A N 1
ATOM 810 C CA . MET A 1 104 ? -4.837 3.831 9.399 1.00 96.12 104 MET A CA 1
ATOM 811 C C . MET A 1 104 ? -4.239 4.800 10.429 1.00 96.12 104 MET A C 1
ATOM 813 O O . MET A 1 104 ? -4.388 4.583 11.635 1.00 96.12 104 MET A O 1
ATOM 817 N N . GLU A 1 105 ? -3.600 5.877 9.969 1.00 95.12 105 GLU A N 1
ATOM 818 C CA . GLU A 1 105 ? -3.053 6.939 10.821 1.00 95.12 105 GLU A CA 1
ATOM 819 C C . GLU A 1 105 ? -4.159 7.691 11.572 1.00 95.12 105 GLU A C 1
ATOM 821 O O . GLU A 1 105 ? -4.079 7.877 12.793 1.00 95.12 105 GLU A O 1
ATOM 826 N N . GLU A 1 106 ? -5.233 8.044 10.867 1.00 94.38 106 GLU A N 1
ATOM 827 C CA . GLU A 1 106 ? -6.409 8.700 11.443 1.00 94.38 106 GLU A CA 1
ATOM 828 C C . GLU A 1 106 ? -7.113 7.802 12.468 1.00 94.38 106 GLU A C 1
ATOM 830 O O . GLU A 1 106 ? -7.385 8.244 13.588 1.00 94.38 106 GLU A O 1
ATOM 835 N N . LEU A 1 107 ? -7.334 6.520 12.146 1.00 93.81 107 LEU A N 1
ATOM 836 C CA . LEU A 1 107 ? -7.943 5.569 13.080 1.00 93.81 107 LEU A CA 1
ATOM 837 C C . LEU A 1 107 ? -7.079 5.362 14.330 1.00 93.81 107 LEU A C 1
ATOM 839 O O . LEU A 1 107 ? -7.594 5.401 15.447 1.00 93.81 107 LEU A O 1
ATOM 843 N N . SER A 1 108 ? -5.765 5.185 14.164 1.00 94.25 108 SER A N 1
ATOM 844 C CA . SER A 1 108 ? -4.834 5.023 15.289 1.00 94.25 108 SER A CA 1
ATOM 845 C C . SER A 1 108 ? -4.828 6.239 16.221 1.00 94.25 108 SER A C 1
ATOM 847 O O . SER A 1 108 ? -4.720 6.086 17.444 1.00 94.25 108 SER A O 1
ATOM 849 N N . SER A 1 109 ? -4.979 7.437 15.651 1.00 92.25 109 SER A N 1
ATOM 850 C CA . SER A 1 109 ? -5.081 8.694 16.397 1.00 92.25 109 SER A CA 1
ATOM 851 C C . SER A 1 109 ? -6.422 8.821 17.130 1.00 92.25 109 SER A C 1
ATOM 853 O O . SER A 1 109 ? -6.451 9.248 18.285 1.00 92.25 109 SER A O 1
ATOM 855 N N . ALA A 1 110 ? -7.521 8.394 16.498 1.00 91.19 110 ALA A N 1
ATOM 856 C CA . ALA A 1 110 ? -8.861 8.397 17.088 1.00 91.19 110 ALA A CA 1
ATOM 857 C C . ALA A 1 110 ? -9.015 7.390 18.245 1.00 91.19 110 ALA A C 1
ATOM 859 O O . ALA A 1 110 ? -9.769 7.636 19.188 1.00 91.19 110 ALA A O 1
ATOM 860 N N . MET A 1 111 ? -8.277 6.276 18.214 1.00 91.56 111 MET A N 1
ATOM 861 C CA . MET A 1 111 ? -8.222 5.279 19.290 1.00 91.56 111 MET A CA 1
ATOM 862 C C . MET A 1 111 ? -7.456 5.821 20.509 1.00 91.56 111 MET A C 1
ATOM 864 O O . MET A 1 111 ? -6.317 5.447 20.758 1.00 91.56 111 MET A O 1
ATOM 868 N N . SER A 1 112 ? -8.040 6.738 21.276 1.00 87.56 112 SER A N 1
ATOM 869 C CA . SER A 1 112 ? -7.375 7.341 22.438 1.00 87.56 112 SER A CA 1
ATOM 870 C C . SER A 1 112 ? -8.301 7.478 23.647 1.00 87.56 112 SER A C 1
ATOM 872 O O . SER A 1 112 ? -9.528 7.522 23.527 1.00 87.56 112 SER A O 1
ATOM 874 N N . GLY A 1 113 ? -7.712 7.522 24.846 1.00 83.69 113 GLY A N 1
ATOM 875 C CA . GLY A 1 113 ? -8.454 7.688 26.098 1.00 83.69 113 GLY A CA 1
ATOM 876 C C . GLY A 1 113 ? -9.524 6.609 26.286 1.00 83.69 113 GLY A C 1
ATOM 877 O O . GLY A 1 113 ? -9.238 5.421 26.210 1.00 83.69 113 GLY A O 1
ATOM 878 N N . THR A 1 114 ? -10.778 7.012 26.497 1.00 81.00 114 THR A N 1
ATOM 879 C CA . THR A 1 114 ? -11.913 6.091 26.705 1.00 81.00 114 THR A CA 1
ATOM 880 C C . THR A 1 114 ? -12.337 5.312 25.457 1.00 81.00 114 THR A C 1
ATOM 882 O O . THR A 1 114 ? -13.173 4.414 25.569 1.00 81.00 114 THR A O 1
ATOM 885 N N . TYR A 1 115 ? -11.763 5.635 24.296 1.00 83.19 115 TYR A N 1
ATOM 886 C CA . TYR A 1 115 ? -11.931 4.907 23.038 1.00 83.19 115 TYR A CA 1
ATOM 887 C C . TYR A 1 115 ? -10.782 3.928 22.767 1.00 83.19 115 TYR A C 1
ATOM 889 O O . TYR A 1 115 ? -10.869 3.137 21.830 1.00 83.19 115 TYR A O 1
ATOM 897 N N . ASP A 1 116 ? -9.724 3.945 23.584 1.00 89.06 116 ASP A N 1
ATOM 898 C CA . ASP A 1 116 ? -8.636 2.975 23.497 1.00 89.06 116 ASP A CA 1
ATOM 899 C C . ASP A 1 116 ? -9.001 1.681 24.241 1.00 89.06 116 ASP A C 1
ATOM 901 O O . ASP A 1 116 ? -9.425 1.701 25.400 1.00 89.06 116 ASP A O 1
ATOM 905 N N . ILE A 1 117 ? -8.843 0.536 23.574 1.00 90.50 117 ILE A N 1
ATOM 906 C CA . ILE A 1 117 ? -9.155 -0.769 24.158 1.00 90.50 117 ILE A CA 1
ATOM 907 C C . ILE A 1 117 ? -8.258 -1.102 25.349 1.00 90.50 117 ILE A C 1
ATOM 909 O O . ILE A 1 117 ? -8.747 -1.665 26.325 1.00 90.50 117 ILE A O 1
ATOM 913 N N . GLU A 1 118 ? -6.986 -0.708 25.314 1.00 90.69 118 GLU A N 1
ATOM 914 C CA . GLU A 1 118 ? -6.053 -0.913 26.419 1.00 90.69 118 GLU A CA 1
ATOM 915 C C . GLU A 1 118 ? -6.542 -0.161 27.657 1.00 90.69 118 GLU A C 1
ATOM 917 O O . GLU A 1 118 ? -6.672 -0.738 28.737 1.00 90.69 118 GLU A O 1
ATOM 922 N N . HIS A 1 119 ? -6.928 1.105 27.483 1.00 88.81 119 HIS A N 1
ATOM 923 C CA . HIS A 1 119 ? -7.482 1.909 28.564 1.00 88.81 119 HIS A CA 1
ATOM 924 C C . HIS A 1 119 ? -8.782 1.310 29.118 1.00 88.81 119 HIS A C 1
ATOM 926 O O . HIS A 1 119 ? -8.950 1.240 30.335 1.00 88.81 119 HIS A O 1
ATOM 932 N N . VAL A 1 120 ? -9.703 0.863 28.257 1.00 90.44 120 VAL A N 1
ATOM 933 C CA . VAL A 1 120 ? -10.976 0.269 28.701 1.00 90.44 120 VAL A CA 1
ATOM 934 C C . VAL A 1 120 ? -10.755 -1.041 29.462 1.00 90.44 120 VAL A C 1
ATOM 936 O O . VAL A 1 120 ? -11.374 -1.238 30.507 1.00 90.44 120 VAL A O 1
ATOM 939 N N . LEU A 1 121 ? -9.869 -1.917 28.979 1.00 89.62 121 LEU A N 1
ATOM 940 C CA . LEU A 1 121 ? -9.585 -3.204 29.621 1.00 89.62 121 LEU A CA 1
ATOM 941 C C . LEU A 1 121 ? -8.874 -3.020 30.965 1.00 89.62 121 LEU A C 1
ATOM 943 O O . LEU A 1 121 ? -9.303 -3.597 31.965 1.00 89.62 121 LEU A O 1
ATOM 947 N N . LEU A 1 122 ? -7.848 -2.165 31.016 1.00 88.38 122 LEU A N 1
ATOM 948 C CA . LEU A 1 122 ? -7.103 -1.904 32.248 1.00 88.38 122 LEU A CA 1
ATOM 949 C C . LEU A 1 122 ? -7.979 -1.245 33.323 1.00 88.38 122 LEU A C 1
ATOM 951 O O . LEU A 1 122 ? -7.825 -1.544 34.505 1.00 88.38 122 LEU A O 1
ATOM 955 N N . ASN A 1 123 ? -8.946 -0.406 32.936 1.00 88.06 123 ASN A N 1
ATOM 956 C CA . ASN A 1 123 ? -9.852 0.270 33.873 1.00 88.06 123 ASN A CA 1
ATOM 957 C C . ASN A 1 123 ? -11.172 -0.477 34.124 1.00 88.06 123 ASN A C 1
ATOM 959 O O . ASN A 1 123 ? -12.038 0.027 34.843 1.00 88.06 123 ASN A O 1
ATOM 963 N N . PHE A 1 124 ? -11.350 -1.688 33.587 1.00 90.19 124 PHE A N 1
ATOM 964 C CA . PHE A 1 124 ? -12.603 -2.427 33.749 1.00 90.19 124 PHE A CA 1
ATOM 965 C C . PHE A 1 124 ? -12.899 -2.772 35.218 1.00 90.19 124 PHE A C 1
ATOM 967 O O . PHE A 1 124 ? -14.045 -2.702 35.658 1.00 90.19 124 PHE A O 1
ATOM 974 N N . HIS A 1 125 ? -11.865 -3.061 36.013 1.00 90.38 125 HIS A N 1
ATOM 975 C CA . HIS A 1 125 ? -12.000 -3.326 37.449 1.00 90.38 125 HIS A CA 1
ATOM 976 C C . HIS A 1 125 ? -12.642 -2.150 38.212 1.00 90.38 125 HIS A C 1
ATOM 978 O O . HIS A 1 125 ? -13.446 -2.366 39.117 1.00 90.38 125 HIS A O 1
ATOM 984 N N . ALA A 1 126 ? -12.358 -0.905 37.813 1.00 91.00 126 ALA A N 1
ATOM 985 C CA . ALA A 1 126 ? -12.964 0.279 38.415 1.00 91.00 126 ALA A CA 1
ATOM 986 C C . ALA A 1 126 ? -14.477 0.336 38.148 1.00 91.00 126 ALA A C 1
ATOM 988 O O . ALA A 1 126 ? -15.244 0.709 39.034 1.00 91.00 126 ALA A O 1
ATOM 989 N N . LEU A 1 127 ? -14.927 -0.104 36.965 1.00 90.69 127 LEU A N 1
ATOM 990 C CA . LEU A 1 127 ? -16.357 -0.249 36.672 1.00 90.69 127 LEU A CA 1
ATOM 991 C C . LEU A 1 127 ? -16.996 -1.343 37.533 1.00 90.69 127 LEU A C 1
ATOM 993 O O . LEU A 1 127 ? -18.113 -1.163 38.007 1.00 90.69 127 LEU A O 1
ATOM 997 N N . VAL A 1 128 ? -16.305 -2.460 37.774 1.00 93.00 128 VAL A N 1
ATOM 998 C CA . VAL A 1 128 ? -16.817 -3.522 38.657 1.00 93.00 128 VAL A CA 1
ATOM 999 C C . VAL A 1 128 ? -16.969 -3.011 40.091 1.00 93.00 128 VAL A C 1
ATOM 1001 O O . VAL A 1 128 ? -18.025 -3.197 40.694 1.00 93.00 128 VAL A O 1
ATOM 1004 N N . ASN A 1 129 ? -15.966 -2.308 40.616 1.00 93.00 129 ASN A N 1
ATOM 1005 C CA . ASN A 1 129 ? -16.018 -1.734 41.961 1.00 93.00 129 ASN A CA 1
ATOM 1006 C C . ASN A 1 129 ? -17.149 -0.704 42.106 1.00 93.00 129 ASN A C 1
ATOM 1008 O O . ASN A 1 129 ? -17.885 -0.740 43.091 1.00 93.00 129 ASN A O 1
ATOM 1012 N N . GLU A 1 130 ? -17.351 0.154 41.101 1.00 92.81 130 GLU A N 1
ATOM 1013 C CA . GLU A 1 130 ? -18.483 1.088 41.068 1.00 92.81 130 GLU A CA 1
ATOM 1014 C C . GLU A 1 130 ? -19.827 0.342 41.045 1.00 92.81 130 GLU A C 1
ATOM 1016 O O . GLU A 1 130 ? -20.745 0.695 41.781 1.00 92.81 130 GLU A O 1
ATOM 1021 N N . ALA A 1 131 ? -19.953 -0.734 40.259 1.00 94.06 131 ALA A N 1
ATOM 1022 C CA . ALA A 1 131 ? -21.167 -1.551 40.238 1.00 94.06 131 ALA A CA 1
ATOM 1023 C C . ALA A 1 131 ? -21.471 -2.161 41.617 1.00 94.06 131 ALA A C 1
ATOM 1025 O O . ALA A 1 131 ? -22.618 -2.117 42.067 1.00 94.06 131 ALA A O 1
ATOM 1026 N N . LEU A 1 132 ? -20.457 -2.699 42.299 1.00 93.19 132 LEU A N 1
ATOM 1027 C CA . LEU A 1 132 ? -20.601 -3.262 43.644 1.00 93.19 132 LEU A CA 1
ATOM 1028 C C . LEU A 1 132 ? -21.024 -2.197 44.661 1.00 93.19 132 LEU A C 1
ATOM 1030 O O . LEU A 1 132 ? -21.918 -2.446 45.473 1.00 93.19 132 LEU A O 1
ATOM 1034 N N . LEU A 1 133 ? -20.436 -1.001 44.586 1.00 92.38 133 LEU A N 1
ATOM 1035 C CA . LEU A 1 133 ? -20.813 0.126 45.435 1.00 92.38 133 LEU A CA 1
ATOM 1036 C C . LEU A 1 133 ? -22.277 0.530 45.208 1.00 92.38 133 LEU A C 1
ATOM 1038 O O . LEU A 1 133 ? -23.034 0.644 46.173 1.00 92.38 133 LEU A O 1
ATOM 1042 N N . GLN A 1 134 ? -22.700 0.663 43.948 1.00 91.25 134 GLN A N 1
ATOM 1043 C CA . GLN A 1 134 ? -24.088 0.973 43.585 1.00 91.25 134 GLN A CA 1
ATOM 1044 C C . GLN A 1 134 ? -25.067 -0.084 44.112 1.00 91.25 134 GLN A C 1
ATOM 1046 O O . GLN A 1 134 ? -26.101 0.262 44.680 1.00 91.25 134 GLN A O 1
ATOM 1051 N N . ALA A 1 135 ? -24.733 -1.372 43.989 1.00 91.94 135 ALA A N 1
ATOM 1052 C CA . ALA A 1 135 ? -25.566 -2.451 44.518 1.00 91.94 135 ALA A CA 1
ATOM 1053 C C . ALA A 1 135 ? -25.668 -2.422 46.047 1.00 91.94 135 ALA A C 1
ATOM 1055 O O . ALA A 1 135 ? -26.735 -2.701 46.596 1.00 91.94 135 ALA A O 1
ATOM 1056 N N . ARG A 1 136 ? -24.582 -2.053 46.739 1.00 91.00 136 ARG A N 1
ATOM 1057 C CA . ARG A 1 136 ? -24.574 -1.911 48.199 1.00 91.00 136 ARG A CA 1
ATOM 1058 C C . ARG A 1 136 ? -25.457 -0.753 48.658 1.00 91.00 136 ARG A C 1
ATOM 1060 O O . ARG A 1 136 ? -26.241 -0.932 49.584 1.00 91.00 136 ARG A O 1
ATOM 1067 N N . ILE A 1 137 ? -25.346 0.401 48.001 1.00 90.12 137 ILE A N 1
ATOM 1068 C CA . ILE A 1 137 ? -26.129 1.605 48.319 1.00 90.12 137 ILE A CA 1
ATOM 1069 C C . ILE A 1 137 ? -27.618 1.367 48.044 1.00 90.12 137 ILE A C 1
ATOM 1071 O O . ILE A 1 137 ? -28.457 1.628 48.902 1.00 90.12 137 ILE A O 1
ATOM 1075 N N . ASN A 1 138 ? -27.945 0.800 46.881 1.00 88.69 138 ASN A N 1
ATOM 1076 C CA . ASN A 1 138 ? -29.330 0.586 46.461 1.00 88.69 138 ASN A CA 1
ATOM 1077 C C . ASN A 1 138 ? -29.967 -0.661 47.101 1.00 88.69 138 ASN A C 1
ATOM 1079 O O . ASN A 1 138 ? -31.155 -0.907 46.914 1.00 88.69 138 ASN A O 1
ATOM 1083 N N . GLY A 1 139 ? -29.208 -1.466 47.853 1.00 88.88 139 GLY A N 1
ATOM 1084 C CA . GLY A 1 139 ? -29.636 -2.759 48.401 1.00 88.88 139 GLY A CA 1
ATOM 1085 C C . GLY A 1 139 ? -30.990 -2.746 49.131 1.00 88.88 139 GLY A C 1
ATOM 1086 O O . GLY A 1 139 ? -31.832 -3.604 48.836 1.00 88.88 139 GLY A O 1
ATOM 1087 N N . PRO A 1 140 ? -31.254 -1.792 50.045 1.00 89.38 140 PRO A N 1
ATOM 1088 C CA . PRO A 1 140 ? -32.541 -1.697 50.734 1.00 89.38 140 PRO A CA 1
ATOM 1089 C C . PRO A 1 140 ? -33.712 -1.405 49.786 1.00 89.38 140 PRO A C 1
ATOM 1091 O O . PRO A 1 140 ? -34.737 -2.086 49.848 1.00 89.38 140 PRO A O 1
ATOM 1094 N N . GLU A 1 141 ? -33.556 -0.441 48.875 1.00 89.56 141 GLU A N 1
ATOM 1095 C CA . GLU A 1 141 ? -34.585 -0.080 47.891 1.00 89.56 141 GLU A CA 1
ATOM 1096 C C . GLU A 1 141 ? -34.847 -1.235 46.915 1.00 89.56 141 GLU A C 1
ATOM 1098 O O . GLU A 1 141 ? -35.996 -1.609 46.670 1.00 89.56 141 GLU A O 1
ATOM 1103 N N . LEU A 1 142 ? -33.778 -1.867 46.425 1.00 89.00 142 LEU A N 1
ATOM 1104 C CA . LEU A 1 142 ? -33.844 -3.044 45.563 1.00 89.00 142 LEU A CA 1
ATOM 1105 C C . LEU A 1 142 ? -34.589 -4.187 46.249 1.00 89.00 142 LEU A C 1
ATOM 1107 O O . LEU A 1 142 ? -35.429 -4.822 45.622 1.00 89.00 142 LEU A O 1
ATOM 1111 N N . SER A 1 143 ? -34.336 -4.430 47.537 1.00 88.25 143 SER A N 1
ATOM 1112 C CA . SER A 1 143 ? -35.034 -5.474 48.298 1.00 88.25 143 SER A CA 1
ATOM 1113 C C . SER A 1 143 ? -36.537 -5.204 48.376 1.00 88.25 143 SER A C 1
ATOM 1115 O O . SER A 1 143 ? -37.338 -6.124 48.218 1.00 88.25 143 SER A O 1
ATOM 1117 N N . GLN A 1 144 ? -36.945 -3.943 48.551 1.00 88.19 144 GLN A N 1
ATOM 1118 C CA . GLN A 1 144 ? -38.360 -3.565 48.525 1.00 88.19 144 GLN A CA 1
ATOM 1119 C C . GLN A 1 144 ? -38.979 -3.742 47.133 1.00 88.19 144 GLN A C 1
ATOM 1121 O O . GLN A 1 144 ? -40.075 -4.290 47.020 1.00 88.19 144 GLN A O 1
ATOM 1126 N N . GLN A 1 145 ? -38.288 -3.310 46.073 1.00 87.25 145 GLN A N 1
ATOM 1127 C CA . GLN A 1 145 ? -38.745 -3.484 44.689 1.00 87.25 145 GLN A CA 1
ATOM 1128 C C . GLN A 1 145 ? -38.881 -4.969 44.326 1.00 87.25 145 GLN A C 1
ATOM 1130 O O . GLN A 1 145 ? -39.900 -5.380 43.773 1.00 87.25 145 GLN A O 1
ATOM 1135 N N . VAL A 1 146 ? -37.895 -5.790 44.694 1.00 88.38 146 VAL A N 1
ATOM 1136 C CA . VAL A 1 146 ? -37.924 -7.242 44.484 1.00 88.38 146 VAL A CA 1
ATOM 1137 C C . VAL A 1 146 ? -39.068 -7.876 45.270 1.00 88.38 146 VAL A C 1
ATOM 1139 O O . VAL A 1 146 ? -39.822 -8.644 44.686 1.00 88.38 146 VAL A O 1
ATOM 1142 N N . ASN A 1 147 ? -39.268 -7.521 46.543 1.00 87.38 147 ASN A N 1
ATOM 1143 C CA . ASN A 1 147 ? -40.380 -8.049 47.340 1.00 87.38 147 ASN A CA 1
ATOM 1144 C C . ASN A 1 147 ? -41.751 -7.674 46.757 1.00 87.38 147 ASN A C 1
ATOM 1146 O O . ASN A 1 147 ? -42.667 -8.490 46.794 1.00 87.38 147 ASN A O 1
ATOM 1150 N N . LYS A 1 148 ? -41.905 -6.469 46.189 1.00 87.06 148 LYS A N 1
ATOM 1151 C CA . LYS A 1 148 ? -43.148 -6.060 45.508 1.00 87.06 148 LYS A CA 1
ATOM 1152 C C . LYS A 1 148 ? -43.443 -6.908 44.271 1.00 87.06 148 LYS A C 1
ATOM 1154 O O . LYS A 1 148 ? -44.602 -7.190 43.996 1.00 87.06 148 LYS A O 1
ATOM 1159 N N . VAL A 1 149 ? -42.411 -7.290 43.521 1.00 86.69 149 VAL A N 1
ATOM 1160 C CA . VAL A 1 149 ? -42.565 -8.020 42.254 1.00 86.69 149 VAL A CA 1
ATOM 1161 C C . VAL A 1 149 ? -42.622 -9.535 42.458 1.00 86.69 149 VAL A C 1
ATOM 1163 O O . VAL A 1 149 ? -43.381 -10.221 41.780 1.00 86.69 149 VAL A O 1
ATOM 1166 N N . CYS A 1 150 ? -41.814 -10.061 43.376 1.00 85.50 150 CYS A N 1
ATOM 1167 C CA . CYS A 1 150 ? -41.605 -11.494 43.579 1.00 85.50 150 CYS A CA 1
ATOM 1168 C C . CYS A 1 150 ? -42.296 -12.044 44.839 1.00 85.50 150 CYS A C 1
ATOM 1170 O O . CYS A 1 150 ? -42.365 -13.260 44.997 1.00 85.50 150 CYS A O 1
ATOM 1172 N N . GLY A 1 151 ? -42.795 -11.181 45.729 1.00 84.25 151 GLY A N 1
ATOM 1173 C CA . GLY A 1 151 ? -43.311 -11.565 47.044 1.00 84.25 151 GLY A CA 1
ATOM 1174 C C . GLY A 1 151 ? -42.210 -11.742 48.102 1.00 84.25 151 GLY A C 1
ATOM 1175 O O . GLY A 1 151 ? -41.018 -11.683 47.787 1.00 84.25 151 GLY A O 1
ATOM 1176 N N . PRO A 1 152 ? -42.586 -11.932 49.381 1.00 79.88 152 PRO A N 1
ATOM 1177 C CA . PRO A 1 152 ? -41.630 -12.144 50.460 1.00 79.88 152 PRO A CA 1
ATOM 1178 C C . PRO A 1 152 ? -40.853 -13.456 50.257 1.00 79.88 152 PRO A C 1
ATOM 1180 O O . PRO A 1 152 ? -41.427 -14.455 49.813 1.00 79.88 152 PRO A O 1
ATOM 1183 N N . PRO A 1 153 ? -39.556 -13.497 50.608 1.00 77.75 153 PRO A N 1
ATOM 1184 C CA . PRO A 1 153 ? -38.752 -14.698 50.443 1.00 77.75 153 PRO A CA 1
ATOM 1185 C C . PRO A 1 153 ? -39.274 -15.821 51.346 1.00 77.75 153 PRO A C 1
ATOM 1187 O O . PRO A 1 153 ? -39.185 -15.747 52.572 1.00 77.75 153 PRO A O 1
ATOM 1190 N N . VAL A 1 154 ? -39.777 -16.899 50.743 1.00 77.06 154 VAL A N 1
ATOM 1191 C CA . VAL A 1 154 ? -40.152 -18.115 51.473 1.00 77.06 154 VAL A CA 1
ATOM 1192 C C . VAL A 1 154 ? -38.877 -18.901 51.772 1.00 77.06 154 VAL A C 1
ATOM 1194 O O . VAL A 1 154 ? -38.419 -19.713 50.968 1.00 77.06 154 VAL A O 1
ATOM 1197 N N . ARG A 1 155 ? -38.270 -18.651 52.936 1.00 66.88 155 ARG A N 1
ATOM 1198 C CA . ARG A 1 155 ? -37.152 -19.462 53.434 1.00 66.88 155 ARG A CA 1
ATOM 1199 C C . ARG A 1 155 ? -37.687 -20.820 53.890 1.00 66.88 155 ARG A C 1
ATOM 1201 O O . ARG A 1 155 ? -38.032 -20.992 55.054 1.00 66.88 155 ARG A O 1
ATOM 1208 N N . LYS A 1 156 ? -37.763 -21.795 52.981 1.00 63.53 156 LYS A N 1
ATOM 1209 C CA . LYS A 1 156 ? -37.841 -23.202 53.392 1.00 63.53 156 LYS A CA 1
ATOM 1210 C C . LYS A 1 156 ? -36.451 -23.612 53.892 1.00 63.53 156 LYS A C 1
ATOM 1212 O O . LYS A 1 156 ? -35.489 -23.380 53.154 1.00 63.53 156 LYS A O 1
ATOM 1217 N N . PRO A 1 157 ? -36.311 -24.194 55.097 1.00 56.94 157 PRO A N 1
ATOM 1218 C CA . PRO A 1 157 ? -35.048 -24.761 55.545 1.00 56.94 157 PRO A CA 1
ATOM 1219 C C . PRO A 1 157 ? -34.746 -25.960 54.649 1.00 56.94 157 PRO A C 1
ATOM 1221 O O . PRO A 1 157 ? -35.203 -27.074 54.873 1.00 56.94 157 PRO A O 1
ATOM 1224 N N . THR A 1 158 ? -34.044 -25.698 53.558 1.00 54.62 158 THR A N 1
ATOM 1225 C CA . THR A 1 158 ? -33.494 -26.746 52.714 1.00 54.62 158 THR A CA 1
ATOM 1226 C C . THR A 1 158 ? -32.128 -27.051 53.303 1.00 54.62 158 THR A C 1
ATOM 1228 O O . THR A 1 158 ? -31.375 -26.121 53.597 1.00 54.62 158 THR A O 1
ATOM 1231 N N . GLN A 1 159 ? -31.809 -28.331 53.492 1.00 52.16 159 GLN A N 1
ATOM 1232 C CA . GLN A 1 159 ? -30.457 -28.797 53.809 1.00 52.16 159 GLN A CA 1
ATOM 1233 C C . GLN A 1 159 ? -29.546 -28.591 52.586 1.00 52.16 159 GLN A C 1
ATOM 1235 O O . GLN A 1 159 ? -29.024 -29.530 52.001 1.00 52.16 159 GLN A O 1
ATOM 1240 N N . SER A 1 160 ? -29.405 -27.354 52.121 1.00 54.62 160 SER A N 1
ATOM 1241 C CA . SER A 1 160 ? -28.273 -26.976 51.289 1.00 54.62 160 SER A CA 1
ATOM 1242 C C . SER A 1 160 ? -27.046 -26.955 52.205 1.00 54.62 160 SER A C 1
ATOM 1244 O O . SER A 1 160 ? -27.154 -26.384 53.297 1.00 54.62 160 SER A O 1
ATOM 1246 N N . PRO A 1 161 ? -25.904 -27.552 51.808 1.00 48.03 161 PRO A N 1
ATOM 1247 C CA . PRO A 1 161 ? -24.672 -27.416 52.569 1.00 48.03 161 PRO A CA 1
ATOM 1248 C C . PRO A 1 161 ? -24.447 -25.924 52.780 1.00 48.03 161 PRO A C 1
ATOM 1250 O O . PRO A 1 161 ? -24.464 -25.157 51.815 1.00 48.03 161 PRO A O 1
ATOM 1253 N N . GLY A 1 162 ? -24.348 -25.497 54.038 1.00 48.09 162 GLY A N 1
ATOM 1254 C CA . GLY A 1 162 ? -24.141 -24.092 54.342 1.00 48.09 162 GLY A CA 1
ATOM 1255 C C . GLY A 1 162 ? -22.895 -23.620 53.607 1.00 48.09 162 GLY A C 1
ATOM 1256 O O . GLY A 1 162 ? -21.807 -24.135 53.855 1.00 48.09 162 GLY A O 1
ATOM 1257 N N . CYS A 1 163 ? -23.038 -22.652 52.701 1.00 41.78 163 CYS A N 1
ATOM 1258 C CA . CYS A 1 163 ? -21.893 -21.865 52.279 1.00 41.78 163 CYS A CA 1
ATOM 1259 C C . CYS A 1 163 ? -21.429 -21.099 53.518 1.00 41.78 163 CYS A C 1
ATOM 1261 O O . CYS A 1 163 ? -21.975 -20.046 53.848 1.00 41.78 163 CYS A O 1
ATOM 1263 N N . SER A 1 164 ? -20.458 -21.670 54.229 1.00 46.66 164 SER A N 1
ATOM 1264 C CA . SER A 1 164 ? -19.619 -20.929 55.155 1.00 46.66 164 SER A CA 1
ATOM 1265 C C . SER A 1 164 ? -18.914 -19.859 54.330 1.00 46.66 164 SER A C 1
ATOM 1267 O O . SER A 1 164 ? -17.938 -20.137 53.637 1.00 46.66 164 SER A O 1
ATOM 1269 N N . PHE A 1 165 ? -19.448 -18.640 54.338 1.00 47.00 165 PHE A N 1
ATOM 1270 C CA . PHE A 1 165 ? -18.615 -17.485 54.053 1.00 47.00 165 PHE A CA 1
ATOM 1271 C C . PHE A 1 165 ? -17.720 -17.315 55.276 1.00 47.00 165 PHE A C 1
ATOM 1273 O O . PHE A 1 165 ? -18.094 -16.646 56.241 1.00 47.00 165 PHE A O 1
ATOM 1280 N N . ASP A 1 166 ? -16.557 -17.966 55.246 1.00 40.44 166 ASP A N 1
ATOM 1281 C CA . ASP A 1 166 ? -15.445 -17.607 56.115 1.00 40.44 166 ASP A CA 1
ATOM 1282 C C . ASP A 1 166 ? -15.132 -16.131 55.848 1.00 40.44 166 ASP A C 1
ATOM 1284 O O . ASP A 1 166 ? -14.443 -15.783 54.892 1.00 40.44 166 ASP A O 1
ATOM 1288 N N . GLN A 1 167 ? -15.631 -15.240 56.708 1.00 47.78 167 GLN A N 1
ATOM 1289 C CA . GLN A 1 167 ? -15.359 -13.798 56.635 1.00 47.78 167 GLN A CA 1
ATOM 1290 C C . GLN A 1 167 ? -13.860 -13.462 56.803 1.00 47.78 167 GLN A C 1
ATOM 1292 O O . GLN A 1 167 ? -13.476 -12.304 56.684 1.00 47.78 167 GLN A O 1
ATOM 1297 N N . ASN A 1 168 ? -13.006 -14.464 57.046 1.00 44.38 168 ASN A N 1
ATOM 1298 C CA . ASN A 1 168 ? -11.572 -14.323 57.298 1.00 44.38 168 ASN A CA 1
ATOM 1299 C C . ASN A 1 168 ? -10.653 -14.729 56.133 1.00 44.38 168 ASN A C 1
ATOM 1301 O O . ASN A 1 168 ? -9.432 -14.679 56.287 1.00 44.38 168 ASN A O 1
ATOM 1305 N N . LYS A 1 169 ? -11.182 -15.096 54.962 1.00 46.34 169 LYS A N 1
ATOM 1306 C CA . LYS A 1 169 ? -10.368 -15.363 53.764 1.00 46.34 169 LYS A CA 1
ATOM 1307 C C . LYS A 1 169 ? -10.993 -14.707 52.543 1.00 46.34 169 LYS A C 1
ATOM 1309 O O . LYS A 1 169 ? -11.588 -15.398 51.745 1.00 46.34 169 LYS A O 1
ATOM 1314 N N . ASP A 1 170 ? -10.901 -13.384 52.446 1.00 46.72 170 ASP A N 1
ATOM 1315 C CA . ASP A 1 170 ? -10.871 -12.655 51.163 1.00 46.72 170 ASP A CA 1
ATOM 1316 C C . ASP A 1 170 ? -10.568 -11.163 51.408 1.00 46.72 170 ASP A C 1
ATOM 1318 O O . ASP A 1 170 ? -11.183 -10.259 50.859 1.00 46.72 170 ASP A O 1
ATOM 1322 N N . ASN A 1 171 ? -9.553 -10.887 52.236 1.00 42.91 171 ASN A N 1
ATOM 1323 C CA . ASN A 1 171 ? -8.824 -9.611 52.187 1.00 42.91 171 ASN A CA 1
ATOM 1324 C C . ASN A 1 171 ? -7.645 -9.696 51.205 1.00 42.91 171 ASN A C 1
ATOM 1326 O O . ASN A 1 171 ? -6.667 -8.956 51.316 1.00 42.91 171 ASN A O 1
ATOM 1330 N N . GLN A 1 172 ? -7.720 -10.584 50.212 1.00 48.25 172 GLN A N 1
ATOM 1331 C CA . GLN A 1 172 ? -6.932 -10.414 49.001 1.00 48.25 172 GLN A CA 1
ATOM 1332 C C . GLN A 1 172 ? -7.603 -9.307 48.200 1.00 48.25 172 GLN A C 1
ATOM 1334 O O . GLN A 1 172 ? -8.358 -9.549 47.263 1.00 48.25 172 GLN A O 1
ATOM 1339 N N . GLY A 1 173 ? -7.344 -8.063 48.625 1.00 46.53 173 GLY A N 1
ATOM 1340 C CA . GLY A 1 173 ? -7.615 -6.896 47.805 1.00 46.53 173 GLY A CA 1
ATOM 1341 C C . GLY A 1 173 ? -7.137 -7.212 46.397 1.00 46.53 173 GLY A C 1
ATOM 1342 O O . GLY A 1 173 ? -6.014 -7.701 46.239 1.00 46.53 173 GLY A O 1
ATOM 1343 N N . LEU A 1 174 ? -8.029 -7.029 45.415 1.00 47.69 174 LEU A N 1
ATOM 1344 C CA . LEU A 1 174 ? -7.730 -7.177 43.994 1.00 47.69 174 LEU A CA 1
ATOM 1345 C C . LEU A 1 174 ? -6.349 -6.570 43.775 1.00 47.69 174 LEU A C 1
ATOM 1347 O O . LEU A 1 174 ? -6.198 -5.356 43.916 1.00 47.69 174 LEU A O 1
ATOM 1351 N N . LYS A 1 175 ? -5.336 -7.417 43.544 1.00 47.06 175 LYS A N 1
ATOM 1352 C CA . LYS A 1 175 ? -3.986 -6.943 43.263 1.00 47.06 175 LYS A CA 1
ATOM 1353 C C . LYS A 1 175 ? -4.120 -6.120 41.996 1.00 47.06 175 LYS A C 1
ATOM 1355 O O . LYS A 1 175 ? -4.276 -6.667 40.909 1.00 47.06 175 LYS A O 1
ATOM 1360 N N . ILE A 1 176 ? -4.154 -4.803 42.172 1.00 51.19 176 ILE A N 1
ATOM 1361 C CA . ILE A 1 176 ? -4.048 -3.849 41.086 1.00 51.19 176 ILE A CA 1
ATOM 1362 C C . ILE A 1 176 ? -2.705 -4.191 40.467 1.00 51.19 176 ILE A C 1
ATOM 1364 O O . ILE A 1 176 ? -1.677 -4.052 41.132 1.00 51.19 176 ILE A O 1
ATOM 1368 N N . PHE A 1 177 ? -2.728 -4.741 39.254 1.00 48.62 177 PHE A N 1
ATOM 1369 C CA . PHE A 1 177 ? -1.511 -4.939 38.489 1.00 48.62 177 PHE A CA 1
ATOM 1370 C C . PHE A 1 177 ? -0.807 -3.584 38.468 1.00 48.62 177 PHE A C 1
ATOM 1372 O O . PHE A 1 177 ? -1.374 -2.588 38.005 1.00 48.62 177 PHE A O 1
ATOM 1379 N N . SER A 1 178 ? 0.372 -3.524 39.088 1.00 50.47 178 SER A N 1
ATOM 1380 C CA . SER A 1 178 ? 1.226 -2.352 39.002 1.00 50.47 178 SER A CA 1
ATOM 1381 C C . SER A 1 178 ? 1.407 -2.051 37.522 1.00 50.47 178 SER A C 1
ATOM 1383 O O . SER A 1 178 ? 1.601 -2.970 36.727 1.00 50.47 178 SER A O 1
ATOM 1385 N N . ARG A 1 179 ? 1.287 -0.772 37.145 1.00 55.72 179 ARG A N 1
ATOM 1386 C CA . ARG A 1 179 ? 1.736 -0.295 35.835 1.00 55.72 179 ARG A CA 1
ATOM 1387 C C . ARG A 1 179 ? 3.240 -0.516 35.801 1.00 55.72 179 ARG A C 1
ATOM 1389 O O . ARG A 1 179 ? 3.993 0.396 36.132 1.00 55.72 179 ARG A O 1
ATOM 1396 N N . ASP A 1 180 ? 3.659 -1.730 35.473 1.00 51.56 180 ASP A N 1
ATOM 1397 C CA . ASP A 1 180 ? 5.012 -1.928 35.011 1.00 51.56 180 ASP A CA 1
ATOM 1398 C C . ASP A 1 180 ? 5.178 -1.050 33.781 1.00 51.56 180 ASP A C 1
ATOM 1400 O O . ASP A 1 180 ? 4.261 -0.869 32.972 1.00 51.56 180 ASP A O 1
ATOM 1404 N N . SER A 1 181 ? 6.352 -0.448 33.687 1.00 56.59 181 SER A N 1
ATOM 1405 C CA . SER A 1 181 ? 6.832 0.352 32.569 1.00 56.59 181 SER A CA 1
ATOM 1406 C C . SER A 1 181 ? 7.033 -0.494 31.303 1.00 56.59 181 SER A C 1
ATOM 1408 O O . SER A 1 181 ? 7.981 -0.272 30.555 1.00 56.59 181 SER A O 1
ATOM 1410 N N . GLU A 1 182 ? 6.179 -1.493 31.088 1.00 63.28 182 GLU A N 1
ATOM 1411 C CA . GLU A 1 182 ? 6.095 -2.242 29.854 1.00 63.28 182 GLU A CA 1
ATOM 1412 C C . GLU A 1 182 ? 5.471 -1.370 28.765 1.00 63.28 182 GLU A C 1
ATOM 1414 O O . GLU A 1 182 ? 4.626 -0.495 28.981 1.00 63.28 182 GLU A O 1
ATOM 1419 N N . GLU A 1 183 ? 5.954 -1.607 27.560 1.00 76.06 183 GLU A N 1
ATOM 1420 C CA . GLU A 1 183 ? 5.555 -0.931 26.345 1.00 76.06 183 GLU A CA 1
ATOM 1421 C C . GLU A 1 183 ? 4.042 -1.094 26.104 1.00 76.06 183 GLU A C 1
ATOM 1423 O O . GLU A 1 183 ? 3.548 -2.186 25.822 1.00 76.06 183 GLU A O 1
ATOM 1428 N N . THR A 1 184 ? 3.290 0.001 26.231 1.00 87.56 184 THR A N 1
ATOM 1429 C CA . THR A 1 184 ? 1.825 -0.023 26.073 1.00 87.56 184 THR A CA 1
ATOM 1430 C C . THR A 1 184 ? 1.413 -0.379 24.642 1.00 87.56 184 THR A C 1
ATOM 1432 O O . THR A 1 184 ? 2.089 -0.004 23.675 1.00 87.56 184 THR A O 1
ATOM 1435 N N . LEU A 1 185 ? 0.259 -1.035 24.479 1.00 88.94 185 LEU A N 1
ATOM 1436 C CA . LEU A 1 185 ? -0.332 -1.299 23.157 1.00 88.94 185 LEU A CA 1
ATOM 1437 C C . LEU A 1 185 ? -0.539 0.003 22.380 1.00 88.94 185 LEU A C 1
ATOM 1439 O O . LEU A 1 185 ? -0.318 0.054 21.169 1.00 88.94 185 LEU A O 1
ATOM 1443 N N . THR A 1 186 ? -0.918 1.067 23.086 1.00 89.88 186 THR A N 1
ATOM 1444 C CA . THR A 1 186 ? -1.046 2.418 22.538 1.00 89.88 186 THR A CA 1
ATOM 1445 C C . THR A 1 186 ? 0.276 2.917 21.950 1.00 89.88 186 THR A C 1
ATOM 1447 O O . THR A 1 186 ? 0.287 3.434 20.830 1.00 89.88 186 THR A O 1
ATOM 1450 N N . SER A 1 187 ? 1.388 2.762 22.681 1.00 90.25 187 SER A N 1
ATOM 1451 C CA . SER A 1 187 ? 2.723 3.171 22.221 1.00 90.25 187 SER A CA 1
ATOM 1452 C C . SER A 1 187 ? 3.137 2.390 20.978 1.00 90.25 187 SER A C 1
ATOM 1454 O O . SER A 1 187 ? 3.409 2.997 19.943 1.00 90.25 187 SER A O 1
ATOM 1456 N N . ARG A 1 188 ? 3.056 1.053 21.037 1.00 92.19 188 ARG A N 1
ATOM 1457 C CA . ARG A 1 188 ? 3.391 0.165 19.911 1.00 92.19 188 ARG A CA 1
ATOM 1458 C C . ARG A 1 188 ? 2.574 0.474 18.663 1.00 92.19 188 ARG A C 1
ATOM 1460 O O . ARG A 1 188 ? 3.112 0.530 17.561 1.00 92.19 188 ARG A O 1
ATOM 1467 N N . ARG A 1 189 ? 1.268 0.714 18.824 1.00 94.00 189 ARG A N 1
ATOM 1468 C CA . ARG A 1 189 ? 0.376 1.082 17.715 1.00 94.00 189 ARG A CA 1
ATOM 1469 C C . ARG A 1 189 ? 0.816 2.389 17.055 1.00 94.00 189 ARG A C 1
ATOM 1471 O O . ARG A 1 189 ? 0.850 2.467 15.829 1.00 94.00 189 ARG A O 1
ATOM 1478 N N . LYS A 1 190 ? 1.128 3.421 17.846 1.00 93.12 190 LYS A N 1
ATOM 1479 C CA . LYS A 1 190 ? 1.557 4.729 17.325 1.00 93.12 190 LYS A CA 1
ATOM 1480 C C . LYS A 1 190 ? 2.918 4.657 16.642 1.00 93.12 190 LYS A C 1
ATOM 1482 O O . LYS A 1 190 ? 3.068 5.208 15.555 1.00 93.12 190 LYS A O 1
ATOM 1487 N N . GLU A 1 191 ? 3.872 3.958 17.244 1.00 94.38 191 GLU A N 1
ATOM 1488 C CA . GLU A 1 191 ? 5.201 3.754 16.671 1.00 94.38 191 GLU A CA 1
ATOM 1489 C C . GLU A 1 191 ? 5.127 2.993 15.345 1.00 94.38 191 GLU A C 1
ATOM 1491 O O . GLU A 1 191 ? 5.659 3.453 14.335 1.00 94.38 191 GLU A O 1
ATOM 1496 N N . PHE A 1 192 ? 4.377 1.889 15.308 1.00 95.56 192 PHE A N 1
ATOM 1497 C CA . PHE A 1 192 ? 4.176 1.122 14.084 1.00 95.56 192 PHE A CA 1
ATOM 1498 C C . PHE A 1 192 ? 3.596 1.983 12.953 1.00 95.56 192 PHE A C 1
ATOM 1500 O O . PHE A 1 192 ? 4.087 1.943 11.828 1.00 95.56 192 PHE A O 1
ATOM 1507 N N . ILE A 1 193 ? 2.575 2.794 13.244 1.00 96.50 193 ILE A N 1
ATOM 1508 C CA . ILE A 1 193 ? 1.968 3.692 12.253 1.00 96.50 193 ILE A CA 1
ATOM 1509 C C . ILE A 1 193 ? 2.944 4.781 11.794 1.00 96.50 193 ILE A C 1
ATOM 1511 O O . ILE A 1 193 ? 2.978 5.094 10.604 1.00 96.50 193 ILE A O 1
ATOM 1515 N N . SER A 1 194 ? 3.768 5.313 12.701 1.00 95.75 194 SER A N 1
ATOM 1516 C CA . SER A 1 194 ? 4.834 6.262 12.359 1.00 95.75 194 SER A CA 1
ATOM 1517 C C . SER A 1 194 ? 5.826 5.655 11.360 1.00 95.75 194 SER A C 1
ATOM 1519 O O . SER A 1 194 ? 6.147 6.278 10.348 1.00 95.75 194 SER A O 1
ATOM 1521 N N . HIS A 1 195 ? 6.245 4.405 11.579 1.00 96.69 195 HIS A N 1
ATOM 1522 C CA . HIS A 1 195 ? 7.105 3.688 10.636 1.00 96.69 195 HIS A CA 1
ATOM 1523 C C . HIS A 1 195 ? 6.392 3.382 9.314 1.00 96.69 195 HIS A C 1
ATOM 1525 O O . HIS A 1 195 ? 6.946 3.637 8.246 1.00 96.69 195 HIS A O 1
ATOM 1531 N N . LEU A 1 196 ? 5.143 2.907 9.359 1.00 95.94 196 LEU A N 1
ATOM 1532 C CA . LEU A 1 196 ? 4.355 2.607 8.160 1.00 95.94 196 LEU A CA 1
ATOM 1533 C C . LEU A 1 196 ? 4.183 3.844 7.263 1.00 95.94 196 LEU A C 1
ATOM 1535 O O . LEU A 1 196 ? 4.224 3.733 6.036 1.00 95.94 196 LEU A O 1
ATOM 1539 N N . ARG A 1 197 ? 4.049 5.036 7.857 1.00 96.12 197 ARG A N 1
ATOM 1540 C CA . ARG A 1 197 ? 3.918 6.309 7.135 1.00 96.12 197 ARG A CA 1
ATOM 1541 C C . ARG A 1 197 ? 5.104 6.605 6.213 1.00 96.12 197 ARG A C 1
ATOM 1543 O O . ARG A 1 197 ? 4.899 7.215 5.162 1.00 96.12 197 ARG A O 1
ATOM 1550 N N . LEU A 1 198 ? 6.313 6.153 6.548 1.00 96.00 198 LEU A N 1
ATOM 1551 C CA . LEU A 1 198 ? 7.499 6.328 5.696 1.00 96.00 198 LEU A CA 1
ATOM 1552 C C . LEU A 1 198 ? 7.346 5.607 4.346 1.00 96.00 198 LEU A C 1
ATOM 1554 O O . LEU A 1 198 ? 7.856 6.072 3.330 1.00 96.00 198 LEU A O 1
ATOM 1558 N N . TYR A 1 199 ? 6.559 4.529 4.312 1.00 96.19 199 TYR A N 1
ATOM 1559 C CA . TYR A 1 199 ? 6.288 3.722 3.120 1.00 96.19 199 TYR A CA 1
ATOM 1560 C C . TYR A 1 199 ? 5.013 4.146 2.378 1.00 96.19 199 TYR A C 1
ATOM 1562 O O . TYR A 1 199 ? 4.530 3.436 1.493 1.00 96.19 199 TYR A O 1
ATOM 1570 N N . ARG A 1 200 ? 4.460 5.325 2.695 1.00 96.69 200 ARG A N 1
ATOM 1571 C CA . ARG A 1 200 ? 3.236 5.843 2.065 1.00 96.69 200 ARG A CA 1
ATOM 1572 C C . ARG A 1 200 ? 3.338 5.959 0.547 1.00 96.69 200 ARG A C 1
ATOM 1574 O O . ARG A 1 200 ? 2.365 5.680 -0.141 1.00 96.69 200 ARG A O 1
ATOM 1581 N N . ALA A 1 201 ? 4.494 6.371 0.038 1.00 95.19 201 ALA A N 1
ATOM 1582 C CA . ALA A 1 201 ? 4.743 6.580 -1.388 1.00 95.19 201 ALA A CA 1
ATOM 1583 C C . ALA A 1 201 ? 5.523 5.426 -2.047 1.00 95.19 201 ALA A C 1
ATOM 1585 O O . ALA A 1 201 ? 6.088 5.619 -3.121 1.00 95.19 201 ALA A O 1
ATOM 1586 N N . PHE A 1 202 ? 5.591 4.255 -1.399 1.00 95.88 202 PHE A N 1
ATOM 1587 C CA . PHE A 1 202 ? 6.436 3.138 -1.828 1.00 95.88 202 PHE A CA 1
ATOM 1588 C C . PHE A 1 202 ? 6.153 2.705 -3.275 1.00 95.88 202 PHE A C 1
ATOM 1590 O O . PHE A 1 202 ? 7.041 2.784 -4.120 1.00 95.88 202 PHE A O 1
ATOM 1597 N N . TYR A 1 203 ? 4.910 2.334 -3.597 1.00 95.94 203 TYR A N 1
ATOM 1598 C CA . TYR A 1 203 ? 4.567 1.807 -4.924 1.00 95.94 203 TYR A CA 1
ATOM 1599 C C . TYR A 1 203 ? 4.720 2.836 -6.052 1.00 95.94 203 TYR A C 1
ATOM 1601 O O . TYR A 1 203 ? 5.105 2.477 -7.163 1.00 95.94 203 TYR A O 1
ATOM 1609 N N . GLY A 1 204 ? 4.459 4.118 -5.783 1.00 93.50 204 GLY A N 1
ATOM 1610 C CA . GLY A 1 204 ? 4.645 5.188 -6.762 1.00 93.50 204 GLY A CA 1
ATOM 1611 C C . GLY A 1 204 ? 6.107 5.593 -6.968 1.00 93.50 204 GLY A C 1
ATOM 1612 O O . GLY A 1 204 ? 6.442 6.079 -8.045 1.00 93.50 204 GLY A O 1
ATOM 1613 N N . GLY A 1 205 ? 6.960 5.403 -5.955 1.00 94.38 205 GLY A N 1
ATOM 1614 C CA . GLY A 1 205 ? 8.367 5.817 -5.958 1.00 94.38 205 GLY A CA 1
ATOM 1615 C C . GLY A 1 205 ? 9.379 4.701 -6.221 1.00 94.38 205 GLY A C 1
ATOM 1616 O O . GLY A 1 205 ? 10.557 4.999 -6.396 1.00 94.38 205 GLY A O 1
ATOM 1617 N N . LEU A 1 206 ? 8.954 3.434 -6.265 1.00 95.19 206 LEU A N 1
ATOM 1618 C CA . LEU A 1 206 ? 9.863 2.286 -6.352 1.00 95.19 206 LEU A CA 1
ATOM 1619 C C . LEU A 1 206 ? 10.768 2.331 -7.593 1.00 95.19 206 LEU A C 1
ATOM 1621 O O . LEU A 1 206 ? 11.963 2.065 -7.496 1.00 95.19 206 LEU A O 1
ATOM 1625 N N . ALA A 1 207 ? 10.225 2.718 -8.751 1.00 96.38 207 ALA A N 1
ATOM 1626 C CA . ALA A 1 207 ? 11.008 2.826 -9.982 1.00 96.38 207 ALA A CA 1
ATOM 1627 C C . ALA A 1 207 ? 12.114 3.886 -9.875 1.00 96.38 207 ALA A C 1
ATOM 1629 O O . ALA A 1 207 ? 13.260 3.637 -10.243 1.00 96.38 207 ALA A O 1
ATOM 1630 N N . ASP A 1 208 ? 11.766 5.054 -9.339 1.00 96.25 208 ASP A N 1
ATOM 1631 C CA . ASP A 1 208 ? 12.688 6.165 -9.137 1.00 96.25 208 ASP A CA 1
ATOM 1632 C C . ASP A 1 208 ? 13.770 5.820 -8.104 1.00 96.25 208 ASP A C 1
ATOM 1634 O O . ASP A 1 208 ? 14.937 6.135 -8.318 1.00 96.25 208 ASP A O 1
ATOM 1638 N N . GLN A 1 209 ? 13.415 5.108 -7.030 1.00 95.75 209 GLN A N 1
ATOM 1639 C CA . GLN A 1 209 ? 14.369 4.651 -6.016 1.00 95.75 209 GLN A CA 1
ATOM 1640 C C . GLN A 1 209 ? 15.353 3.611 -6.567 1.00 95.75 209 GLN A C 1
ATOM 1642 O O . GLN A 1 209 ? 16.558 3.755 -6.369 1.00 95.75 209 GLN A O 1
ATOM 1647 N N . LEU A 1 210 ? 14.870 2.599 -7.298 1.00 96.06 210 LEU A N 1
ATOM 1648 C CA . LEU A 1 210 ? 15.727 1.573 -7.905 1.00 96.06 210 LEU A CA 1
ATOM 1649 C C . LEU A 1 210 ? 16.694 2.181 -8.929 1.00 96.06 210 LEU A C 1
ATOM 1651 O O . LEU A 1 210 ? 17.892 1.891 -8.919 1.00 96.06 210 LEU A O 1
ATOM 1655 N N . CYS A 1 211 ? 16.187 3.057 -9.801 1.00 97.31 211 CYS A N 1
ATOM 1656 C CA . CYS A 1 211 ? 17.016 3.710 -10.807 1.00 97.31 211 CYS A CA 1
ATOM 1657 C C . CYS A 1 211 ? 17.990 4.720 -10.197 1.00 97.31 211 CYS A C 1
ATOM 1659 O O . CYS A 1 211 ? 19.159 4.715 -10.570 1.00 97.31 211 CYS A O 1
ATOM 1661 N N . GLY A 1 212 ? 17.538 5.542 -9.247 1.00 95.56 212 GLY A N 1
ATOM 1662 C CA . GLY A 1 212 ? 18.352 6.575 -8.607 1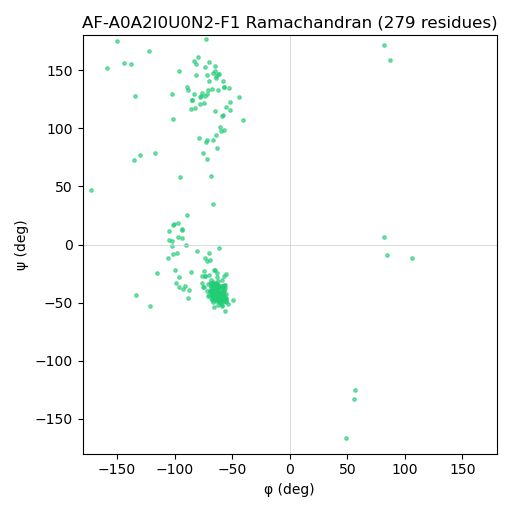.00 95.56 212 GLY A CA 1
ATOM 1663 C C . GLY A 1 212 ? 19.471 6.036 -7.720 1.00 95.56 212 GLY A C 1
ATOM 1664 O O . GLY A 1 212 ? 20.555 6.614 -7.701 1.00 95.56 212 GLY A O 1
ATOM 1665 N N . ASN A 1 213 ? 19.230 4.932 -7.009 1.00 91.94 213 ASN A N 1
ATOM 1666 C CA . ASN A 1 213 ? 20.170 4.440 -6.001 1.00 91.94 213 ASN A CA 1
ATOM 1667 C C . ASN A 1 213 ? 21.102 3.344 -6.527 1.00 91.94 213 ASN A C 1
ATOM 1669 O O . ASN A 1 213 ? 22.265 3.285 -6.131 1.00 91.94 213 ASN A O 1
ATOM 1673 N N . GLU A 1 214 ? 20.606 2.463 -7.398 1.00 90.31 214 GLU A N 1
ATOM 1674 C CA . GLU A 1 214 ? 21.300 1.209 -7.710 1.00 90.31 214 GLU A CA 1
ATOM 1675 C C . GLU A 1 214 ? 21.630 1.082 -9.200 1.00 90.31 214 GLU A C 1
ATOM 1677 O O . GLU A 1 214 ? 22.790 0.850 -9.577 1.00 90.31 214 GLU A O 1
ATOM 1682 N N . LEU A 1 215 ? 20.617 1.255 -10.054 1.00 94.75 215 LEU A N 1
ATOM 1683 C CA . LEU A 1 215 ? 20.677 0.796 -11.439 1.00 94.75 215 LEU A CA 1
ATOM 1684 C C . LEU A 1 215 ? 21.279 1.818 -12.406 1.00 94.75 215 LEU A C 1
ATOM 1686 O O . LEU A 1 215 ? 22.103 1.436 -13.234 1.00 94.75 215 LEU A O 1
ATOM 1690 N N . ALA A 1 216 ? 20.878 3.089 -12.347 1.00 96.44 216 ALA A N 1
ATOM 1691 C CA . ALA A 1 216 ? 21.256 4.058 -13.371 1.00 96.44 216 ALA A CA 1
ATOM 1692 C C . ALA A 1 216 ? 22.649 4.668 -13.148 1.00 96.44 216 ALA A C 1
ATOM 1694 O O . ALA A 1 216 ? 23.199 4.684 -12.043 1.00 96.44 216 ALA A O 1
ATOM 1695 N N . ALA A 1 217 ? 23.231 5.178 -14.233 1.00 95.50 217 ALA A N 1
ATOM 1696 C CA . ALA A 1 217 ? 24.393 6.053 -14.174 1.00 95.50 217 ALA A CA 1
ATOM 1697 C C . ALA A 1 217 ? 24.024 7.393 -13.516 1.00 95.50 217 ALA A C 1
ATOM 1699 O O . ALA A 1 217 ? 22.910 7.889 -13.693 1.00 95.50 217 ALA A O 1
ATOM 1700 N N . ALA A 1 218 ? 24.981 7.993 -12.802 1.00 91.62 218 ALA A N 1
ATOM 1701 C CA . ALA A 1 218 ? 24.835 9.351 -12.287 1.00 91.62 218 ALA A CA 1
ATOM 1702 C C . ALA A 1 218 ? 24.757 10.374 -13.433 1.00 91.62 218 ALA A C 1
ATOM 1704 O O . ALA A 1 218 ? 25.297 10.153 -14.522 1.00 91.62 218 ALA A O 1
ATOM 1705 N N . ASP A 1 219 ? 24.111 11.507 -13.168 1.00 85.75 219 ASP A N 1
ATOM 1706 C CA . ASP A 1 219 ? 23.891 12.548 -14.169 1.00 85.75 219 ASP A CA 1
ATOM 1707 C C . ASP A 1 219 ? 25.205 13.054 -14.788 1.00 85.75 219 ASP A C 1
ATOM 1709 O O . ASP A 1 219 ? 26.194 13.316 -14.102 1.00 85.75 219 ASP A O 1
ATOM 1713 N N . GLY A 1 220 ? 25.211 13.199 -16.116 1.00 84.25 220 GLY A N 1
ATOM 1714 C CA . GLY A 1 220 ? 26.350 13.711 -16.887 1.00 84.25 220 GLY A CA 1
ATOM 1715 C C . GLY A 1 220 ? 27.421 12.677 -17.256 1.00 84.25 220 GLY A C 1
ATOM 1716 O O . GLY A 1 220 ? 28.295 12.984 -18.074 1.00 84.25 220 GLY A O 1
ATOM 1717 N N . LEU A 1 221 ? 27.353 11.454 -16.721 1.00 93.19 221 LEU A N 1
ATOM 1718 C CA . LEU A 1 221 ? 28.232 10.361 -17.136 1.00 93.19 221 LEU A CA 1
ATOM 1719 C C . LEU A 1 221 ? 27.729 9.695 -18.430 1.00 93.19 221 LEU A C 1
ATOM 1721 O O . LEU A 1 221 ? 26.517 9.582 -18.626 1.00 93.19 221 LEU A O 1
ATOM 1725 N N . PRO A 1 222 ? 28.633 9.214 -19.307 1.00 95.75 222 PRO A N 1
ATOM 1726 C CA . PRO A 1 222 ? 28.246 8.351 -20.416 1.00 95.75 222 PRO A CA 1
ATOM 1727 C C . PRO A 1 222 ? 27.519 7.103 -19.905 1.00 95.75 222 PRO A C 1
ATOM 1729 O O . PRO A 1 222 ? 27.955 6.481 -18.935 1.00 95.75 222 PRO A O 1
ATOM 1732 N N . CYS A 1 223 ? 26.418 6.744 -20.555 1.00 96.94 223 CYS A N 1
ATOM 1733 C CA . CYS A 1 223 ? 25.506 5.712 -20.079 1.00 96.94 223 CYS A CA 1
ATOM 1734 C C . CYS A 1 223 ? 24.923 4.892 -21.231 1.00 96.94 223 CYS A C 1
ATOM 1736 O O . CYS A 1 223 ? 24.848 5.350 -22.369 1.00 96.94 223 CYS A O 1
ATOM 1738 N N . TRP A 1 224 ? 24.495 3.670 -20.934 1.00 97.56 224 TRP A N 1
ATOM 1739 C CA . TRP A 1 224 ? 23.857 2.767 -21.889 1.00 97.56 224 TRP A CA 1
ATOM 1740 C C . TRP A 1 224 ? 22.396 3.153 -22.152 1.00 97.56 224 TRP A C 1
ATOM 1742 O O . TRP A 1 224 ? 21.605 3.272 -21.213 1.00 97.56 224 TRP A O 1
ATOM 1752 N N . ASN A 1 225 ? 22.006 3.305 -23.420 1.00 96.50 225 ASN A N 1
ATOM 1753 C CA . ASN A 1 225 ? 20.621 3.623 -23.804 1.00 96.50 225 ASN A CA 1
ATOM 1754 C C . ASN A 1 225 ? 19.804 2.427 -24.321 1.00 96.50 225 ASN A C 1
ATOM 1756 O O . ASN A 1 225 ? 18.669 2.625 -24.744 1.00 96.50 225 ASN A O 1
ATOM 1760 N N . GLY A 1 22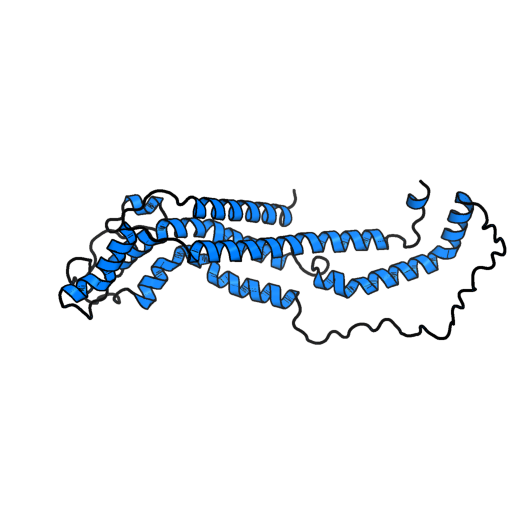6 ? 20.373 1.219 -24.325 1.00 95.75 226 GLY A N 1
ATOM 1761 C CA . GLY A 1 226 ? 19.764 0.031 -24.934 1.00 95.75 226 GLY A CA 1
ATOM 1762 C C . GLY A 1 226 ? 20.405 -0.401 -26.256 1.00 95.75 226 GLY A C 1
ATOM 1763 O O . GLY A 1 226 ? 20.108 -1.506 -26.725 1.00 95.75 226 GLY A O 1
ATOM 1764 N N . GLU A 1 227 ? 21.266 0.427 -26.851 1.00 95.31 227 GLU A N 1
ATOM 1765 C CA . GLU A 1 227 ? 21.961 0.147 -28.118 1.00 95.31 227 GLU A CA 1
ATOM 1766 C C . GLU A 1 227 ? 23.455 0.465 -28.073 1.00 95.31 227 GLU A C 1
ATOM 1768 O O . GLU A 1 227 ? 24.242 -0.354 -28.547 1.00 95.31 227 GLU A O 1
ATOM 1773 N N . ASP A 1 228 ? 23.832 1.608 -27.491 1.00 95.25 228 ASP A N 1
ATOM 1774 C CA . ASP A 1 228 ? 25.221 2.062 -27.357 1.00 95.25 228 ASP A CA 1
ATOM 1775 C C . ASP A 1 228 ? 25.409 2.936 -26.094 1.00 95.25 228 ASP A C 1
ATOM 1777 O O . ASP A 1 228 ? 24.456 3.258 -25.368 1.00 95.25 228 ASP A O 1
ATOM 1781 N N . VAL A 1 229 ? 26.653 3.323 -25.810 1.00 96.69 229 VAL A N 1
ATOM 1782 C CA . VAL A 1 229 ? 27.014 4.303 -24.783 1.00 96.69 229 VAL A CA 1
ATOM 1783 C C . VAL A 1 229 ? 26.850 5.713 -25.336 1.00 96.69 229 VAL A C 1
ATOM 1785 O O . VAL A 1 229 ? 27.555 6.147 -26.245 1.00 96.69 229 VAL A O 1
ATOM 1788 N N . VAL A 1 230 ? 25.943 6.469 -24.731 1.00 96.00 230 VAL A N 1
ATOM 1789 C CA . VAL A 1 230 ? 25.584 7.825 -25.148 1.00 96.00 230 VAL A CA 1
ATOM 1790 C C . VAL A 1 230 ? 25.804 8.831 -24.026 1.00 96.00 230 VAL A C 1
ATOM 1792 O O . VAL A 1 230 ? 25.968 8.479 -22.859 1.00 96.00 230 VAL A O 1
ATOM 1795 N N . ARG A 1 231 ? 25.785 10.121 -24.376 1.00 93.94 231 ARG A N 1
ATOM 1796 C CA . ARG A 1 231 ? 25.808 11.216 -23.392 1.00 93.94 231 ARG A CA 1
ATOM 1797 C C . ARG A 1 231 ? 24.494 11.344 -22.625 1.00 93.94 231 ARG A C 1
ATOM 1799 O O . ARG A 1 231 ? 24.509 11.742 -21.468 1.00 93.94 231 ARG A O 1
ATOM 1806 N N . SER A 1 232 ? 23.373 11.053 -23.278 1.00 93.25 232 SER A N 1
ATOM 1807 C CA . SER A 1 232 ? 22.046 11.124 -22.676 1.00 93.25 232 SER A CA 1
ATOM 1808 C C . SER A 1 232 ? 21.038 10.275 -23.444 1.00 93.25 232 SER A C 1
ATOM 1810 O O . SER A 1 232 ? 21.156 10.056 -24.650 1.00 93.25 232 SER A O 1
ATOM 1812 N N . TYR A 1 233 ? 20.022 9.806 -22.725 1.00 95.88 233 TYR A N 1
ATOM 1813 C CA . TYR A 1 233 ? 18.864 9.138 -23.306 1.00 95.88 233 TYR A CA 1
ATOM 1814 C C . TYR A 1 233 ? 17.922 10.165 -23.948 1.00 95.88 233 TYR A C 1
ATOM 1816 O O . TYR A 1 233 ? 17.582 11.167 -23.320 1.00 95.88 233 TYR A O 1
ATOM 1824 N N . THR A 1 234 ? 17.509 9.924 -25.193 1.00 95.19 234 THR A N 1
ATOM 1825 C CA . THR A 1 234 ? 16.788 10.904 -26.026 1.00 95.19 234 THR A CA 1
ATOM 1826 C C . THR A 1 234 ? 15.276 10.701 -26.060 1.00 95.19 234 THR A C 1
ATOM 1828 O O . THR A 1 234 ? 14.542 11.647 -26.352 1.00 95.19 234 THR A O 1
ATOM 1831 N N . HIS A 1 235 ? 14.780 9.496 -25.768 1.00 95.75 235 HIS A N 1
ATOM 1832 C CA . HIS A 1 235 ? 13.342 9.257 -25.751 1.00 95.75 235 HIS A CA 1
ATOM 1833 C C . HIS A 1 235 ? 12.681 9.894 -24.526 1.00 95.75 2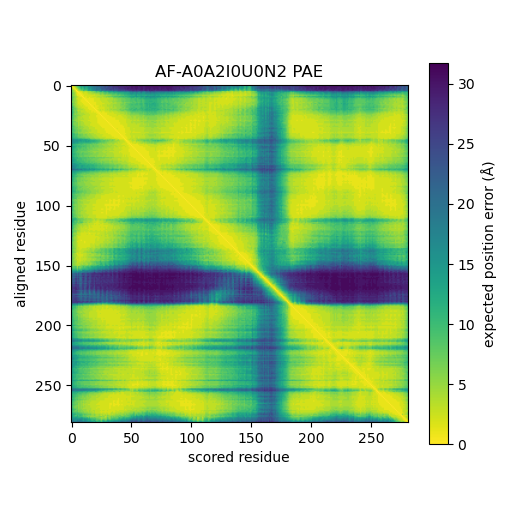35 HIS A C 1
ATOM 1835 O O . HIS A 1 235 ? 13.270 10.049 -23.455 1.00 95.75 235 HIS A O 1
ATOM 1841 N N . ARG A 1 236 ? 11.398 10.230 -24.682 1.00 96.12 236 ARG A N 1
ATOM 1842 C CA . ARG A 1 236 ? 10.583 10.761 -23.592 1.00 96.12 236 ARG A CA 1
ATOM 1843 C C . ARG A 1 236 ? 10.456 9.729 -22.472 1.00 96.12 236 ARG A C 1
ATOM 1845 O O . ARG A 1 236 ? 10.097 8.577 -22.715 1.00 96.12 236 ARG A O 1
ATOM 1852 N N . VAL A 1 237 ? 10.672 10.177 -21.240 1.00 97.19 237 VAL A N 1
ATOM 1853 C CA . VAL A 1 237 ? 10.414 9.368 -20.048 1.00 97.19 237 VAL A CA 1
ATOM 1854 C C . VAL A 1 237 ? 8.914 9.363 -19.760 1.00 97.19 237 VAL A C 1
ATOM 1856 O O . VAL A 1 237 ? 8.306 10.423 -19.583 1.00 97.19 237 VAL A O 1
ATOM 1859 N N . VAL A 1 238 ? 8.301 8.181 -19.742 1.00 96.81 238 VAL A N 1
ATOM 1860 C CA . VAL A 1 238 ? 6.875 8.025 -19.436 1.00 96.81 238 VAL A CA 1
ATOM 1861 C C . VAL A 1 238 ? 6.621 8.029 -17.927 1.00 96.81 238 VAL A C 1
ATOM 1863 O O . VAL A 1 238 ? 7.499 7.726 -17.115 1.00 96.81 238 VAL A O 1
ATOM 1866 N N . GLY A 1 239 ? 5.401 8.410 -17.544 1.00 95.50 239 GLY A N 1
ATOM 1867 C CA . GLY A 1 239 ? 4.948 8.364 -16.152 1.00 95.50 239 GLY A CA 1
ATOM 1868 C C . GLY A 1 239 ? 4.689 6.938 -15.660 1.00 95.50 239 GLY A C 1
ATOM 1869 O O . GLY A 1 239 ? 4.782 5.979 -16.424 1.00 95.50 239 GLY A O 1
ATOM 1870 N N . SER A 1 240 ? 4.343 6.806 -14.381 1.00 94.31 240 SER A N 1
ATOM 1871 C CA . SER A 1 240 ? 3.954 5.533 -13.757 1.00 94.31 240 SER A CA 1
ATOM 1872 C C . SER A 1 240 ? 2.498 5.156 -14.071 1.00 94.31 240 SER A C 1
ATOM 1874 O O . SER A 1 240 ? 1.691 6.008 -14.447 1.00 94.31 240 SER A O 1
ATOM 1876 N N . GLY A 1 241 ? 2.159 3.875 -13.898 1.00 93.38 241 GLY A N 1
ATOM 1877 C CA . GLY A 1 241 ? 0.813 3.340 -14.135 1.00 93.38 241 GLY A CA 1
ATOM 1878 C C . GLY A 1 241 ? 0.567 2.918 -15.585 1.00 93.38 241 GLY A C 1
ATOM 1879 O O . GLY A 1 241 ? 1.242 3.367 -16.517 1.00 93.38 241 GLY A O 1
ATOM 1880 N N . ILE A 1 242 ? -0.418 2.045 -15.778 1.00 93.94 242 ILE A N 1
ATOM 1881 C CA . ILE A 1 242 ? -0.739 1.356 -17.036 1.00 93.94 242 ILE A CA 1
ATOM 1882 C C . ILE A 1 242 ? -1.080 2.357 -18.137 1.00 93.94 242 ILE A C 1
ATOM 1884 O O . ILE A 1 242 ? -0.596 2.236 -19.262 1.00 93.94 242 ILE A O 1
ATOM 1888 N N . LYS A 1 243 ? -1.871 3.388 -17.813 1.00 93.81 243 LYS A N 1
ATOM 1889 C CA . LYS A 1 243 ? -2.290 4.408 -18.789 1.00 93.81 243 LYS A CA 1
ATOM 1890 C C . LYS A 1 243 ? -1.089 5.118 -19.420 1.00 93.81 243 LYS A C 1
ATOM 1892 O O . LYS A 1 243 ? -1.072 5.344 -20.632 1.00 93.81 243 LYS A O 1
ATOM 1897 N N . ALA A 1 244 ? -0.075 5.437 -18.614 1.00 94.38 244 ALA A N 1
ATOM 1898 C CA . ALA A 1 244 ? 1.139 6.097 -19.082 1.00 94.38 244 ALA A CA 1
ATOM 1899 C C . ALA A 1 244 ? 2.012 5.183 -19.960 1.00 94.38 244 ALA A C 1
ATOM 1901 O O . ALA A 1 244 ? 2.715 5.685 -20.838 1.00 94.38 244 ALA A O 1
ATOM 1902 N N . GLN A 1 245 ? 1.920 3.857 -19.793 1.00 95.81 245 GLN A N 1
ATOM 1903 C CA . GLN A 1 245 ? 2.739 2.902 -20.549 1.00 95.81 245 GLN A CA 1
ATOM 1904 C C . GLN A 1 245 ? 2.323 2.732 -22.010 1.00 95.81 245 GLN A C 1
ATOM 1906 O O . GLN A 1 245 ? 3.076 2.162 -22.793 1.00 95.81 245 GLN A O 1
ATOM 1911 N N . SER A 1 246 ? 1.162 3.254 -22.413 1.00 94.12 246 SER A N 1
ATOM 1912 C CA . SER A 1 246 ? 0.733 3.248 -23.820 1.00 94.12 246 SER A CA 1
ATOM 1913 C C . SER A 1 246 ? 1.733 3.933 -24.763 1.00 94.12 246 SER A C 1
ATOM 1915 O O . SER A 1 246 ? 1.820 3.567 -25.932 1.00 94.12 246 SER A O 1
ATOM 1917 N N . ALA A 1 247 ? 2.509 4.891 -24.247 1.00 94.25 247 ALA A N 1
ATOM 1918 C CA . ALA A 1 247 ? 3.545 5.616 -24.977 1.00 94.25 247 ALA A CA 1
ATOM 1919 C C . ALA A 1 247 ? 4.976 5.163 -24.620 1.00 94.25 247 ALA A C 1
ATOM 1921 O O . ALA A 1 247 ? 5.928 5.868 -24.955 1.00 94.25 247 ALA A O 1
ATOM 1922 N N . ASN A 1 248 ? 5.146 4.047 -23.898 1.00 97.19 248 ASN A N 1
ATOM 1923 C CA . ASN A 1 248 ? 6.462 3.582 -23.460 1.00 97.19 248 ASN A CA 1
ATOM 1924 C C . ASN A 1 248 ? 7.241 2.969 -24.643 1.00 97.19 248 ASN A C 1
ATOM 1926 O O . ASN A 1 248 ? 6.754 2.004 -25.240 1.00 97.19 248 ASN A O 1
ATOM 1930 N N . PRO A 1 249 ? 8.436 3.492 -24.986 1.00 96.62 249 PRO A N 1
ATOM 1931 C CA . PRO A 1 249 ? 9.239 2.952 -26.082 1.00 96.62 249 PRO A CA 1
ATOM 1932 C C . PRO A 1 249 ? 9.925 1.618 -25.740 1.00 96.62 249 PRO A C 1
ATOM 1934 O O . PRO A 1 249 ? 10.234 0.852 -26.649 1.00 96.62 249 PRO A O 1
ATOM 1937 N N . GLU A 1 250 ? 10.130 1.313 -24.455 1.00 97.56 250 GLU A N 1
ATOM 1938 C CA . GLU A 1 250 ? 10.971 0.196 -24.003 1.00 97.56 250 GLU A CA 1
ATOM 1939 C C . GLU A 1 250 ? 10.191 -1.065 -23.633 1.00 97.56 250 GLU A C 1
ATOM 1941 O O . GLU A 1 250 ? 10.679 -2.183 -23.817 1.00 97.56 250 GLU A O 1
ATOM 1946 N N . VAL A 1 251 ? 8.976 -0.911 -23.098 1.00 97.12 251 VAL A N 1
ATOM 1947 C CA . VAL A 1 251 ? 8.189 -2.034 -22.573 1.00 97.12 251 VAL A CA 1
ATOM 1948 C C . VAL A 1 251 ? 6.747 -1.953 -23.044 1.00 97.12 251 VAL A C 1
ATOM 1950 O O . VAL A 1 251 ? 6.050 -0.967 -22.820 1.00 97.12 251 VAL A O 1
ATOM 1953 N N . LYS A 1 252 ? 6.260 -3.050 -23.630 1.00 95.00 252 LYS A N 1
ATOM 1954 C CA . LYS A 1 252 ? 4.842 -3.220 -23.955 1.00 95.00 252 LYS A CA 1
ATOM 1955 C C . LYS A 1 252 ? 4.099 -3.775 -22.744 1.00 95.00 252 LYS A C 1
ATOM 1957 O O . LYS A 1 252 ? 4.349 -4.903 -22.322 1.00 95.00 252 LYS A O 1
ATOM 1962 N N . VAL A 1 253 ? 3.156 -3.002 -22.215 1.00 93.75 253 VAL A N 1
ATOM 1963 C CA . VAL A 1 253 ? 2.329 -3.408 -21.070 1.00 93.75 253 VAL A CA 1
ATOM 1964 C C . VAL A 1 253 ? 0.944 -3.829 -21.537 1.00 93.75 253 VAL A C 1
ATOM 1966 O O . VAL A 1 253 ? 0.282 -3.121 -22.295 1.00 93.75 253 VAL A O 1
ATOM 1969 N N . LYS A 1 254 ? 0.508 -5.007 -21.086 1.00 84.62 254 LYS A N 1
ATOM 1970 C CA . LYS A 1 254 ? -0.800 -5.574 -21.414 1.00 84.62 254 LYS A CA 1
ATOM 1971 C C . LYS A 1 254 ? -1.758 -5.360 -20.255 1.00 84.62 254 LYS A C 1
ATOM 1973 O O . LYS A 1 254 ? -1.639 -6.072 -19.269 1.00 84.62 254 LYS A O 1
ATOM 1978 N N . GLY A 1 255 ? -2.713 -4.448 -20.433 1.00 85.31 255 GLY A N 1
ATOM 1979 C CA . GLY A 1 255 ? -3.894 -4.301 -19.578 1.00 85.31 255 GLY A CA 1
ATOM 1980 C C . GLY A 1 255 ? -3.629 -4.263 -18.070 1.00 85.31 255 GLY A C 1
ATOM 1981 O O . GLY A 1 255 ? -2.505 -4.085 -17.611 1.00 85.31 255 GLY A O 1
ATOM 1982 N N . THR A 1 256 ? -4.709 -4.405 -17.312 1.00 87.75 256 THR A N 1
ATOM 1983 C CA . THR A 1 256 ? -4.702 -4.526 -15.852 1.00 87.75 256 THR A CA 1
ATOM 1984 C C . THR A 1 256 ? -4.572 -5.982 -15.434 1.00 87.75 256 THR A C 1
ATOM 1986 O O . THR A 1 256 ? -5.284 -6.844 -15.953 1.00 87.75 256 THR A O 1
ATOM 1989 N N . ASP A 1 257 ? -3.721 -6.242 -14.451 1.00 90.56 257 ASP A N 1
ATOM 1990 C CA . ASP A 1 257 ? -3.628 -7.536 -13.788 1.00 90.56 257 ASP A CA 1
ATOM 1991 C C . ASP A 1 257 ? -4.866 -7.769 -12.883 1.00 90.56 257 ASP A C 1
ATOM 1993 O O . ASP A 1 257 ? -5.232 -6.891 -12.086 1.00 90.56 257 ASP A O 1
ATOM 1997 N N . PRO A 1 258 ? -5.556 -8.921 -13.002 1.00 92.44 258 PRO A N 1
ATOM 1998 C CA . PRO A 1 258 ? -6.766 -9.202 -12.230 1.00 92.44 258 PRO A CA 1
ATOM 1999 C C . PRO A 1 258 ? -6.499 -9.356 -10.727 1.00 92.44 258 PRO A C 1
ATOM 2001 O O . PRO A 1 258 ? -7.341 -8.960 -9.922 1.00 92.44 258 PRO A O 1
ATOM 2004 N N . VAL A 1 259 ? -5.332 -9.877 -10.337 1.00 93.06 259 VAL A N 1
ATOM 2005 C CA . VAL A 1 259 ? -4.933 -10.014 -8.931 1.00 93.06 259 VAL A CA 1
ATOM 2006 C C . VAL A 1 259 ? -4.718 -8.627 -8.331 1.00 93.06 259 VAL A C 1
ATOM 2008 O O . VAL A 1 259 ? -5.237 -8.329 -7.256 1.00 93.06 259 VAL A O 1
ATOM 2011 N N . ILE A 1 260 ? -4.050 -7.732 -9.063 1.00 93.94 260 ILE A N 1
ATOM 2012 C CA . ILE A 1 260 ? -3.884 -6.334 -8.637 1.00 93.94 260 ILE A CA 1
ATOM 2013 C C . ILE A 1 260 ? -5.226 -5.608 -8.535 1.00 93.94 260 ILE A C 1
ATOM 2015 O O . ILE A 1 260 ? -5.478 -4.876 -7.579 1.00 93.94 260 ILE A O 1
ATOM 2019 N N . SER A 1 261 ? -6.125 -5.846 -9.486 1.00 94.81 261 SER A N 1
ATOM 2020 C CA . SER A 1 261 ? -7.472 -5.268 -9.442 1.00 94.81 261 SER A CA 1
ATOM 2021 C C . SER A 1 261 ? -8.224 -5.718 -8.181 1.00 94.81 261 SER A C 1
ATOM 2023 O O . SER A 1 261 ? -8.827 -4.897 -7.488 1.00 94.81 261 SER A O 1
ATOM 2025 N N . GLN A 1 262 ? -8.101 -6.997 -7.811 1.00 96.00 262 GLN A N 1
ATOM 2026 C CA . GLN A 1 262 ? -8.709 -7.543 -6.600 1.00 96.00 262 GLN A CA 1
ATOM 2027 C C . GLN A 1 262 ? -8.150 -6.905 -5.318 1.00 96.00 262 GLN A C 1
ATOM 2029 O O . GLN A 1 262 ? -8.931 -6.562 -4.425 1.00 96.00 262 GLN A O 1
ATOM 2034 N N . ILE A 1 263 ? -6.827 -6.718 -5.199 1.00 96.25 263 ILE A N 1
ATOM 2035 C CA . ILE A 1 263 ? -6.260 -6.079 -3.996 1.00 96.25 263 ILE A CA 1
ATOM 2036 C C . ILE A 1 263 ? -6.647 -4.601 -3.906 1.00 96.25 263 ILE A C 1
ATOM 2038 O O . ILE A 1 263 ? -6.914 -4.099 -2.813 1.00 96.25 263 ILE A O 1
ATOM 2042 N N . ILE A 1 264 ? -6.740 -3.915 -5.048 1.00 97.00 264 ILE A N 1
ATOM 2043 C CA . ILE A 1 264 ? -7.199 -2.528 -5.123 1.00 97.00 264 ILE A CA 1
ATOM 2044 C C . ILE A 1 264 ? -8.636 -2.414 -4.606 1.00 97.00 264 ILE A C 1
ATOM 2046 O O . ILE A 1 264 ? -8.937 -1.521 -3.811 1.00 97.00 264 ILE A O 1
ATOM 2050 N N . ASP A 1 265 ? -9.522 -3.328 -4.995 1.00 97.69 265 ASP A N 1
ATOM 2051 C CA . ASP A 1 265 ? -10.908 -3.304 -4.528 1.00 97.69 265 ASP A CA 1
ATOM 2052 C C . ASP A 1 265 ? -11.024 -3.614 -3.030 1.00 97.69 265 ASP A C 1
ATOM 2054 O O . ASP A 1 265 ? -11.810 -2.971 -2.325 1.00 97.69 265 ASP A O 1
ATOM 2058 N 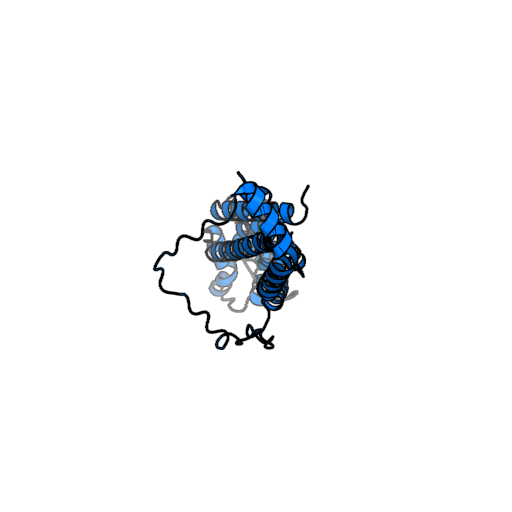N . LYS A 1 266 ? -10.173 -4.502 -2.498 1.00 97.62 266 LYS A N 1
ATOM 2059 C CA . LYS A 1 266 ? -10.059 -4.714 -1.045 1.00 97.62 266 LYS A CA 1
ATOM 2060 C C . LYS A 1 266 ? -9.597 -3.451 -0.315 1.00 97.62 266 LYS A C 1
ATOM 2062 O O . LYS A 1 266 ? -10.184 -3.100 0.712 1.00 97.62 266 LYS A O 1
ATOM 2067 N N . LEU A 1 267 ? -8.596 -2.744 -0.849 1.00 97.94 267 LEU A N 1
ATOM 2068 C CA . LEU A 1 267 ? -8.124 -1.471 -0.294 1.00 97.94 267 LEU A CA 1
ATOM 2069 C C . LEU A 1 267 ? -9.240 -0.425 -0.286 1.00 97.94 267 LEU A C 1
ATOM 2071 O O . LEU A 1 267 ? -9.505 0.166 0.759 1.00 97.94 267 LEU A O 1
ATOM 2075 N N . LYS A 1 268 ? -9.949 -0.240 -1.408 1.00 97.44 268 LYS A N 1
ATOM 2076 C CA . LYS A 1 268 ? -11.101 0.677 -1.493 1.00 97.44 268 LYS A CA 1
ATOM 2077 C C . LYS A 1 268 ? -12.161 0.350 -0.443 1.00 97.44 268 LYS A C 1
ATOM 2079 O O . LYS A 1 268 ? -12.629 1.251 0.251 1.00 97.44 268 LYS A O 1
ATOM 2084 N N . HIS A 1 269 ? -12.511 -0.929 -0.302 1.00 96.44 269 HIS A N 1
ATOM 2085 C CA . HIS A 1 269 ? -13.516 -1.369 0.661 1.00 96.44 269 HIS A CA 1
ATOM 2086 C C . HIS A 1 269 ? -13.106 -1.059 2.108 1.00 96.44 269 HIS A C 1
ATOM 2088 O O . HIS A 1 269 ? -13.907 -0.531 2.883 1.00 96.44 269 HIS A O 1
ATOM 2094 N N . VAL A 1 270 ? -11.853 -1.343 2.479 1.00 95.56 270 VAL A N 1
ATOM 2095 C CA . VAL A 1 270 ? -11.350 -1.035 3.825 1.00 95.56 270 VAL A CA 1
ATOM 2096 C C . VAL A 1 270 ? -11.274 0.471 4.062 1.00 95.56 270 VAL A C 1
ATOM 2098 O O . VAL A 1 270 ? -11.725 0.918 5.112 1.00 95.56 270 VAL A O 1
ATOM 2101 N N . ILE A 1 271 ? -10.801 1.264 3.096 1.00 95.19 271 ILE A N 1
ATOM 2102 C CA . ILE A 1 271 ? -10.767 2.733 3.201 1.00 95.19 271 ILE A CA 1
ATOM 2103 C C . ILE A 1 271 ? -12.173 3.291 3.438 1.00 95.19 271 ILE A C 1
ATOM 2105 O O . ILE A 1 271 ? -12.369 4.086 4.353 1.00 95.19 271 ILE A O 1
ATOM 2109 N N . GLN A 1 272 ? -13.170 2.834 2.675 1.00 93.56 272 GLN A N 1
ATOM 2110 C CA . GLN A 1 272 ? -14.561 3.248 2.868 1.00 93.56 272 GLN A CA 1
ATOM 2111 C C . GLN A 1 272 ? -15.052 2.899 4.277 1.00 93.56 272 GLN A C 1
ATOM 2113 O O . GLN A 1 272 ? -15.653 3.732 4.955 1.00 93.56 272 GLN A O 1
ATOM 2118 N N . ARG A 1 273 ? -14.774 1.676 4.740 1.00 92.38 273 ARG A N 1
ATOM 2119 C CA . ARG A 1 273 ? -15.179 1.214 6.071 1.00 92.38 273 ARG A CA 1
ATOM 2120 C C . ARG A 1 273 ? -14.526 2.026 7.191 1.00 92.38 273 ARG A C 1
ATOM 2122 O O . ARG A 1 273 ? -15.203 2.346 8.164 1.00 92.38 273 ARG A O 1
ATOM 2129 N N . LEU A 1 274 ? -13.244 2.363 7.051 1.00 89.94 274 LEU A N 1
ATOM 2130 C CA . LEU A 1 274 ? -12.514 3.225 7.984 1.00 89.94 274 LEU A CA 1
ATOM 2131 C C . LEU A 1 274 ? -13.076 4.654 7.971 1.00 89.94 274 LEU A C 1
ATOM 2133 O O . LEU A 1 274 ? -13.310 5.224 9.034 1.00 89.94 274 LEU A O 1
ATOM 2137 N N . GLY A 1 275 ? -13.382 5.192 6.787 1.00 86.31 275 GLY A N 1
ATOM 2138 C CA . GLY A 1 275 ? -13.979 6.518 6.620 1.00 86.31 275 GLY A CA 1
ATOM 2139 C C . GLY A 1 275 ? -15.324 6.666 7.336 1.00 86.31 275 GLY A C 1
ATOM 2140 O O . GLY A 1 275 ? -15.512 7.630 8.070 1.00 86.31 275 GLY A O 1
ATOM 2141 N N . VAL A 1 276 ? -16.223 5.678 7.218 1.00 86.06 276 VAL A N 1
ATOM 2142 C CA . VAL A 1 276 ? -17.516 5.683 7.939 1.00 86.06 276 VAL A CA 1
ATOM 2143 C C . VAL A 1 276 ? -17.336 5.668 9.463 1.00 86.06 276 VAL A C 1
ATOM 2145 O O . VAL A 1 276 ? -18.161 6.221 10.186 1.00 86.06 276 VAL A O 1
ATOM 2148 N N . MET A 1 277 ? -16.270 5.045 9.978 1.00 82.50 277 MET A N 1
ATOM 2149 C CA . MET A 1 277 ? -15.998 5.030 11.422 1.00 82.50 277 MET A CA 1
ATOM 2150 C C . MET A 1 277 ? -15.446 6.359 11.935 1.00 82.50 277 MET A C 1
ATOM 2152 O O . MET A 1 277 ? -15.755 6.747 13.060 1.00 82.50 277 MET A O 1
ATOM 2156 N N . LEU A 1 278 ? -14.621 7.030 11.131 1.00 78.75 278 LEU A N 1
ATOM 2157 C CA . LEU A 1 278 ? -14.021 8.319 11.473 1.00 78.75 278 LEU A CA 1
ATOM 2158 C C . LEU A 1 278 ? -15.025 9.471 11.344 1.00 78.75 278 LEU A C 1
ATOM 2160 O O . LEU A 1 278 ? -14.986 10.407 12.141 1.00 78.75 278 LEU A O 1
ATOM 2164 N N . PHE A 1 279 ? -15.948 9.369 10.386 1.00 75.81 279 PHE A N 1
ATOM 2165 C CA . PHE A 1 279 ? -16.966 10.374 10.091 1.00 75.81 279 PHE A CA 1
ATOM 2166 C C . PHE A 1 279 ? -18.354 9.715 10.018 1.00 75.81 279 PHE A C 1
ATOM 2168 O O . PHE A 1 279 ? -18.859 9.457 8.922 1.00 75.81 279 PHE A O 1
ATOM 2175 N N . PRO A 1 280 ? -18.967 9.386 11.171 1.00 69.31 280 PRO A N 1
ATOM 2176 C CA . PRO A 1 280 ? -20.339 8.896 11.186 1.00 69.31 280 PRO A CA 1
ATOM 2177 C C . PRO A 1 280 ? -21.307 9.988 10.676 1.00 69.31 280 PRO A C 1
ATOM 2179 O O . PRO A 1 280 ? -21.048 11.169 10.922 1.00 69.31 280 PRO A O 1
ATOM 2182 N N . PRO A 1 281 ? -22.385 9.611 9.962 1.00 50.06 281 PRO A N 1
ATOM 2183 C CA . PRO A 1 281 ? -23.393 10.543 9.449 1.00 50.06 281 PRO A CA 1
ATOM 2184 C C . PRO A 1 281 ? -24.205 11.235 10.551 1.00 50.06 281 PRO A C 1
ATOM 2186 O O . PRO A 1 281 ? -24.319 10.668 11.665 1.00 50.06 281 PRO A O 1
#

Radius of gyration: 32.2 Å; Cα contacts (8 Å, |Δi|>4): 287; chains: 1; bounding box: 76×42×85 Å

Organism: NCBI:txid1758121

Mean predicted aligned error: 9.1 Å

Foldseek 3Di:
DLPVPQDLLPCLVVVLCVLQVLQVVLVVLLVVLVVLVVVLVVLLVPDDFDPLLVVLVCLQQPVCVVVVNNPFFAALLLLLLSLLQRLQQLLVCLVLLLLSLVLSLLSLVVCDDSNPNLNSVLCVVVSVVSSVVSNVVCVVVSVVSCCVVPNDDPDDPDPDPDPPPPVPPDPPPPPSPPPDPPQDPSNVSNVVSVVSNVCSRVSQCVSVCCSVPPGGDDQQDFHDNSPDTDRHHDDDRFHHHDVRSVRRPRGDHDDHDVSSVVSSVVSVVSSVVSVCSSDPD

InterPro domains:
  IPR001863 Glypican [PF01153] (2-276)
  IPR001863 Glypican [PTHR10822] (2-276)
  IPR019803 Glypican, conserved site [PS01207] (63-86)